Protein AF-A0A7S4K4I7-F1 (afdb_monomer)

Organism: NCBI:txid265563

pLDDT: mean 81.24, std 18.03, range [36.03, 97.75]

Secondary structure (DSSP, 8-state):
---------------PPPPHHHHHHHHHHHHHHHHHHHHHHHHS-HHHHHHHHHHHTSGGGHHHHHHHHHHHHHHHHHHHHHHHHHHHHHHHHHHHHHHHHHHHHHHHHHHHHHT---------------------PPPHHHHHHHHHHHHHHHHHHHHHHHHHTS-HHHHHHHHHTGGGSSB--HHHHHHHHHHHHHHHHS-HHHHHHHTTT-HHHHHHHHHHHHHHHHHHHHHHHHHHTTPPTT-TT-PPPBPTT-S-TT----TT-S-S------------S--S-TTTTHHHHTTGGG---PPP--

Mean predicted aligned error: 11.62 Å

Nearest PDB structures (foldseek):
  6nqw-assembly1_A  TM=1.770E-01  e=1.641E+00  Leptospira biflexa serovar Patoc strain 'Patoc 1 (Paris)'

Foldseek 3Di:
DDDDDDDDDPDPPPDDDDDPVVVLVVLLLVLLVLLVVLVCVQCVDPVSVVVLVVVCPDVLCVFLVVLVCVLLCQLLVQLVVQLVVQLVCLVPVVVVVVVVVVVVVVVVVVVVVVVPPDDDPDDDDPPDPPDPPPPPDPDPVVVVVSNVVSNVVSNVSSVVSSVVRNPVLVNLQSLLCQLQAFGDGPCLVRRQVVLLVSVVVDDPVSLVVCVPPDSNSVSSVSSNQSSVLSVVVQVVVCVVVVHDPPDPPDDDGGHPPGRDPPPDDDSPPPPPPPPDPDPPDPPPPPPPPCVVSVVVVVPVVPPPDPDDDD

Radius of gyration: 32.23 Å; Cα contacts (8 Å, |Δi|>4): 188; chains: 1; bounding box: 69×82×101 Å

Structure (mmCIF, N/CA/C/O backbone):
data_AF-A0A7S4K4I7-F1
#
_entry.id   AF-A0A7S4K4I7-F1
#
loop_
_atom_site.group_PDB
_atom_site.id
_atom_site.type_symbol
_atom_site.label_atom_id
_atom_site.label_alt_id
_atom_site.label_comp_id
_atom_site.label_asym_id
_atom_site.label_entity_id
_atom_site.label_seq_id
_atom_site.pdbx_PDB_ins_code
_atom_site.Cartn_x
_atom_site.Cartn_y
_atom_site.Cartn_z
_atom_site.occupancy
_atom_site.B_iso_or_equiv
_atom_site.auth_seq_id
_atom_site.auth_comp_id
_atom_site.auth_asym_id
_atom_site.auth_atom_id
_atom_site.pdbx_PDB_model_num
ATOM 1 N N . MET A 1 1 ? 32.508 65.569 -6.437 1.00 41.31 1 MET A N 1
ATOM 2 C CA . MET A 1 1 ? 32.503 64.180 -6.940 1.00 41.31 1 MET A CA 1
ATOM 3 C C . MET A 1 1 ? 31.524 63.398 -6.080 1.00 41.31 1 MET A C 1
ATOM 5 O O . MET A 1 1 ? 31.897 62.986 -4.994 1.00 41.31 1 MET A O 1
ATOM 9 N N . ASN A 1 2 ? 30.267 63.289 -6.515 1.00 42.09 2 ASN A N 1
ATOM 10 C CA . ASN A 1 2 ? 29.232 62.535 -5.803 1.00 42.09 2 ASN A CA 1
ATOM 11 C C . ASN A 1 2 ? 28.913 61.294 -6.632 1.00 42.09 2 ASN A C 1
ATOM 13 O O . ASN A 1 2 ? 28.546 61.419 -7.798 1.00 42.09 2 ASN A O 1
ATOM 17 N N . ASN A 1 3 ? 29.123 60.122 -6.040 1.00 51.53 3 ASN A N 1
ATOM 18 C CA . ASN A 1 3 ? 28.926 58.826 -6.675 1.00 51.53 3 ASN A CA 1
ATOM 19 C C . ASN A 1 3 ? 27.505 58.333 -6.335 1.00 51.53 3 ASN A C 1
ATOM 21 O O . ASN A 1 3 ? 27.217 58.156 -5.149 1.00 51.53 3 ASN A O 1
ATOM 25 N N . PRO A 1 4 ? 26.589 58.170 -7.305 1.00 61.78 4 PRO A N 1
ATOM 26 C CA . PRO A 1 4 ? 25.239 57.707 -7.017 1.00 61.78 4 PRO A CA 1
ATOM 27 C C . PRO A 1 4 ? 25.243 56.188 -6.807 1.00 61.78 4 PRO A C 1
ATOM 29 O O . PRO A 1 4 ? 25.510 55.410 -7.722 1.00 61.78 4 PRO A O 1
ATOM 32 N N . SER A 1 5 ? 24.939 55.778 -5.576 1.00 63.00 5 SER A N 1
ATOM 33 C CA . SER A 1 5 ? 24.693 54.384 -5.207 1.00 63.00 5 SER A CA 1
ATOM 34 C C . SER A 1 5 ? 23.418 53.892 -5.898 1.00 63.00 5 SER A C 1
ATOM 36 O O . SER A 1 5 ? 22.324 54.391 -5.632 1.00 63.00 5 SER A O 1
ATOM 38 N N . SER A 1 6 ? 23.565 52.941 -6.818 1.00 63.94 6 SER A N 1
ATOM 39 C CA . SER A 1 6 ? 22.462 52.263 -7.497 1.00 63.94 6 SER A CA 1
ATOM 40 C C . SER A 1 6 ? 22.089 51.010 -6.707 1.00 63.94 6 SER A C 1
ATOM 42 O O . SER A 1 6 ? 22.725 49.966 -6.823 1.00 63.94 6 SER A O 1
ATOM 44 N N . HIS A 1 7 ? 21.049 51.111 -5.880 1.00 58.34 7 HIS A N 1
ATOM 45 C CA . HIS A 1 7 ? 20.404 49.924 -5.327 1.00 58.34 7 HIS A CA 1
ATOM 46 C C . HIS A 1 7 ? 19.571 49.246 -6.426 1.00 58.34 7 HIS A C 1
ATOM 48 O O . HIS A 1 7 ? 18.710 49.908 -7.016 1.00 58.34 7 HIS A O 1
ATOM 54 N N . PRO A 1 8 ? 19.789 47.951 -6.716 1.00 64.12 8 PRO A N 1
ATOM 55 C CA . PRO A 1 8 ? 18.933 47.212 -7.628 1.00 64.12 8 PRO A CA 1
ATOM 56 C C . PRO A 1 8 ? 17.534 47.099 -7.016 1.00 64.12 8 PRO A C 1
ATOM 58 O O . PRO A 1 8 ? 17.350 46.620 -5.896 1.00 64.12 8 PRO A O 1
ATOM 61 N N . ARG A 1 9 ? 16.542 47.590 -7.758 1.00 61.78 9 ARG A N 1
ATOM 62 C CA . ARG A 1 9 ? 15.121 47.415 -7.465 1.00 61.78 9 ARG A CA 1
ATOM 63 C C . ARG A 1 9 ? 14.814 45.930 -7.664 1.00 61.78 9 ARG A C 1
ATOM 65 O O . ARG A 1 9 ? 14.816 45.461 -8.796 1.00 61.78 9 ARG A O 1
ATOM 72 N N . ASN A 1 10 ? 14.597 45.195 -6.576 1.00 63.62 10 ASN A N 1
ATOM 73 C CA . ASN A 1 10 ? 14.012 43.860 -6.653 1.00 63.62 10 ASN A CA 1
ATOM 74 C C . ASN A 1 10 ? 12.592 44.023 -7.200 1.00 63.62 10 ASN A C 1
ATOM 76 O O . ASN A 1 10 ? 11.712 44.519 -6.495 1.00 63.62 10 ASN A O 1
ATOM 80 N N . GLU A 1 11 ? 12.385 43.681 -8.470 1.00 65.81 11 GLU A N 1
ATOM 81 C CA . GLU A 1 11 ? 11.040 43.599 -9.021 1.00 65.81 11 GLU A CA 1
ATOM 82 C C . GLU A 1 11 ? 10.306 42.446 -8.323 1.00 65.81 11 GLU A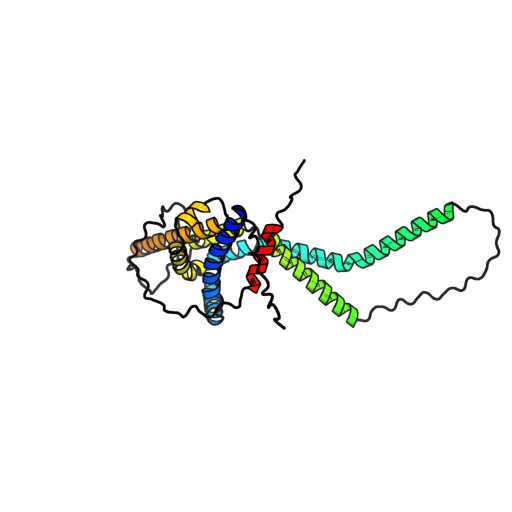 C 1
ATOM 84 O O . GLU A 1 11 ? 10.860 41.346 -8.225 1.00 65.81 11 GLU A O 1
ATOM 89 N N . PRO A 1 12 ? 9.098 42.678 -7.780 1.00 66.31 12 PRO A N 1
ATOM 90 C CA . PRO A 1 12 ? 8.295 41.614 -7.204 1.00 66.31 12 PRO A CA 1
ATOM 91 C C . PRO A 1 12 ? 7.978 40.622 -8.321 1.00 66.31 12 PRO A C 1
ATOM 93 O O . PRO A 1 12 ? 7.213 40.930 -9.233 1.00 66.31 12 PRO A O 1
ATOM 96 N N . GLY A 1 13 ? 8.627 39.457 -8.270 1.00 67.31 13 GLY A N 1
ATOM 97 C CA . GLY A 1 13 ? 8.426 38.390 -9.238 1.00 67.31 13 GLY A CA 1
ATOM 98 C C . GLY A 1 13 ? 6.941 38.082 -9.350 1.00 67.31 13 GLY A C 1
ATOM 99 O O . GLY A 1 13 ? 6.288 37.781 -8.351 1.00 67.31 13 GLY A O 1
ATOM 100 N N . THR A 1 14 ? 6.415 38.205 -10.564 1.00 64.12 14 THR A N 1
ATOM 101 C CA . THR A 1 14 ? 5.037 37.895 -10.924 1.00 64.12 14 THR A CA 1
ATOM 102 C C . THR A 1 14 ? 4.758 36.444 -10.541 1.00 64.12 14 THR A C 1
ATOM 104 O O . THR A 1 14 ? 5.145 35.519 -11.253 1.00 64.12 14 THR A O 1
ATOM 107 N N . GLN A 1 15 ? 4.145 36.228 -9.377 1.00 67.00 15 GLN A N 1
ATOM 108 C CA . GLN A 1 15 ? 3.668 34.910 -8.983 1.00 67.00 15 GLN A CA 1
ATOM 109 C C . GLN A 1 15 ? 2.537 34.552 -9.943 1.00 67.00 15 GLN A C 1
ATOM 111 O O . GLN A 1 15 ? 1.478 35.181 -9.934 1.00 67.00 15 GLN A O 1
ATOM 116 N N . ASN A 1 16 ? 2.791 33.591 -10.831 1.00 73.62 16 ASN A N 1
ATOM 117 C CA . ASN A 1 16 ? 1.746 33.048 -11.683 1.00 73.62 16 ASN A CA 1
ATOM 118 C C . ASN A 1 16 ? 0.650 32.474 -10.770 1.00 73.62 16 ASN A C 1
ATOM 120 O O . ASN A 1 16 ? 0.982 31.716 -9.857 1.00 73.62 16 ASN A O 1
ATOM 124 N N . PRO A 1 17 ? -0.628 32.836 -10.969 1.00 72.62 17 PRO A N 1
ATOM 125 C CA . PRO A 1 17 ? -1.705 32.351 -10.120 1.00 72.62 17 PRO A CA 1
ATOM 126 C C . PRO A 1 17 ? -1.764 30.821 -10.200 1.00 72.62 17 PRO A C 1
ATOM 128 O O . PRO A 1 17 ? -1.977 30.266 -11.281 1.00 72.62 17 PRO A O 1
ATOM 131 N N . CYS A 1 18 ? -1.556 30.144 -9.066 1.00 72.00 18 CYS A N 1
ATOM 132 C CA . CYS A 1 18 ? -1.739 28.699 -8.963 1.00 72.00 18 CYS A CA 1
ATOM 133 C C . CYS A 1 18 ? -3.147 28.333 -9.439 1.00 72.00 18 CYS A C 1
ATOM 135 O O . CYS A 1 18 ? -4.140 28.951 -9.048 1.00 72.00 18 CYS A O 1
ATOM 137 N N . THR A 1 19 ? -3.240 27.329 -10.309 1.00 81.12 19 THR A N 1
ATOM 138 C CA . THR A 1 19 ? -4.544 26.854 -10.778 1.00 81.12 19 THR A CA 1
ATOM 139 C C . THR A 1 19 ? -5.264 26.106 -9.645 1.00 81.12 19 THR A C 1
ATOM 141 O O . THR A 1 19 ? -4.605 25.380 -8.898 1.00 81.12 19 THR A O 1
ATOM 144 N N . PRO A 1 20 ? -6.606 26.183 -9.534 1.00 84.50 20 PRO A N 1
ATOM 145 C CA . PRO A 1 20 ? -7.376 25.471 -8.500 1.00 84.50 20 PRO A CA 1
ATOM 146 C C . PRO A 1 20 ? -7.178 23.945 -8.469 1.00 84.50 20 PRO A C 1
ATOM 148 O O . PRO A 1 20 ? -7.525 23.282 -7.497 1.00 84.50 20 PRO A O 1
ATOM 151 N N . ARG A 1 21 ? -6.654 23.355 -9.553 1.00 83.19 21 ARG A N 1
ATOM 152 C CA . ARG A 1 21 ? -6.318 21.927 -9.610 1.00 83.19 21 ARG A CA 1
ATOM 153 C C . ARG A 1 21 ? -5.035 21.619 -8.842 1.00 83.19 21 ARG A C 1
ATOM 155 O O . ARG A 1 21 ? -4.971 20.591 -8.181 1.00 83.19 21 ARG A O 1
ATOM 162 N N . GLN A 1 22 ? -4.034 22.488 -8.940 1.00 84.25 22 GLN A N 1
ATOM 163 C CA . GLN A 1 22 ? -2.742 22.279 -8.298 1.00 84.25 22 GLN A CA 1
ATOM 164 C C . GLN A 1 22 ? -2.866 22.365 -6.774 1.00 84.25 22 GLN A C 1
ATOM 166 O O . GLN A 1 22 ? -2.376 21.483 -6.078 1.00 84.25 22 GLN A O 1
ATOM 171 N N . THR A 1 23 ? -3.624 23.345 -6.273 1.00 87.62 23 THR A N 1
ATOM 172 C CA . THR A 1 23 ? -3.898 23.486 -4.834 1.00 87.62 23 THR A CA 1
ATOM 173 C C . THR A 1 23 ? -4.578 22.242 -4.263 1.00 87.62 23 THR A C 1
ATOM 175 O O . THR A 1 23 ? -4.253 21.802 -3.169 1.00 87.62 23 THR A O 1
ATOM 178 N N . ARG A 1 24 ? -5.467 21.614 -5.044 1.00 88.31 24 ARG A N 1
ATOM 179 C CA . ARG A 1 24 ? -6.164 20.389 -4.646 1.00 88.31 24 ARG A CA 1
ATOM 180 C C . ARG A 1 24 ? -5.228 19.182 -4.505 1.00 88.31 24 ARG A C 1
ATOM 182 O O . ARG A 1 24 ? -5.378 18.393 -3.580 1.00 88.31 24 ARG A O 1
ATOM 189 N N . VAL A 1 25 ? -4.279 19.023 -5.427 1.00 90.06 25 VAL A N 1
ATOM 190 C CA . VAL A 1 25 ? -3.291 17.932 -5.354 1.00 90.06 25 VAL A CA 1
ATOM 191 C C . VAL A 1 25 ? -2.332 18.162 -4.186 1.00 90.06 25 VAL A C 1
ATOM 193 O O . VAL A 1 25 ? -2.025 17.226 -3.458 1.00 90.06 25 VAL A O 1
ATOM 196 N N . GLU A 1 26 ? -1.895 19.403 -3.966 1.00 91.88 26 GLU A N 1
ATOM 197 C CA . GLU A 1 26 ? -1.008 19.758 -2.851 1.00 91.88 26 GLU A CA 1
ATOM 198 C C . GLU A 1 26 ? -1.653 19.474 -1.485 1.00 91.88 26 GLU A C 1
ATOM 200 O O . GLU A 1 26 ? -1.014 18.887 -0.613 1.00 91.88 26 GLU A O 1
ATOM 205 N N . GLU A 1 27 ? -2.930 19.818 -1.312 1.00 93.25 27 GLU A N 1
ATOM 206 C CA . GLU A 1 27 ? -3.699 19.504 -0.102 1.00 93.25 27 GLU A CA 1
ATOM 207 C C . GLU A 1 27 ? -3.913 17.995 0.094 1.00 93.25 27 GLU A C 1
ATOM 209 O O . GLU A 1 27 ? -3.742 17.489 1.202 1.00 93.25 27 GLU A O 1
ATOM 214 N N . GLU A 1 28 ? -4.262 17.259 -0.967 1.00 93.00 28 GLU A N 1
ATOM 215 C CA . GLU A 1 28 ? -4.417 15.800 -0.914 1.00 93.00 28 GLU A CA 1
ATOM 216 C C . GLU A 1 28 ? -3.116 15.112 -0.484 1.00 93.00 28 GLU A C 1
ATOM 218 O O . GLU A 1 28 ? -3.120 14.245 0.395 1.00 93.00 28 GLU A O 1
ATOM 223 N N . VAL A 1 29 ? -1.993 15.548 -1.059 1.00 92.88 29 VAL A N 1
ATOM 224 C CA . VAL A 1 29 ? -0.658 15.070 -0.700 1.00 92.88 29 VAL A CA 1
ATOM 225 C C . VAL A 1 29 ? -0.334 15.406 0.753 1.00 92.88 29 VAL A C 1
ATOM 227 O O . VAL A 1 29 ? 0.163 14.536 1.461 1.00 92.88 29 VAL A O 1
ATOM 230 N N . ALA A 1 30 ? -0.660 16.609 1.232 1.00 95.44 30 ALA A N 1
ATOM 231 C CA . ALA A 1 30 ? -0.426 16.988 2.625 1.00 95.44 30 ALA A CA 1
ATOM 232 C C . ALA A 1 30 ? -1.224 16.115 3.613 1.00 95.44 30 ALA A C 1
ATOM 234 O O . ALA A 1 30 ? -0.683 15.657 4.626 1.00 95.44 30 ALA A O 1
ATOM 235 N N . VAL A 1 31 ? -2.495 15.820 3.309 1.00 95.31 31 VAL A N 1
ATOM 236 C CA . VAL A 1 31 ? -3.303 14.892 4.118 1.00 95.31 31 VAL A CA 1
ATOM 237 C C . VAL A 1 31 ? -2.671 13.502 4.115 1.00 95.31 31 VAL A C 1
ATOM 239 O O . VAL A 1 31 ? -2.457 12.923 5.179 1.00 95.31 31 VAL A O 1
ATOM 242 N N . PHE A 1 32 ? -2.312 12.976 2.943 1.00 94.81 32 PHE A N 1
ATOM 243 C CA . PHE A 1 32 ? -1.664 11.671 2.843 1.00 94.81 32 PHE A CA 1
ATOM 244 C C . PHE A 1 32 ? -0.333 11.612 3.608 1.00 94.81 32 PHE A C 1
ATOM 246 O O . PHE A 1 32 ? -0.109 10.663 4.358 1.00 94.81 32 PHE A O 1
ATOM 253 N N . GLU A 1 33 ? 0.528 12.623 3.467 1.00 93.25 33 GLU A N 1
ATOM 254 C CA . GLU A 1 33 ? 1.809 12.735 4.177 1.00 93.25 33 GLU A CA 1
ATOM 255 C C . GLU A 1 33 ? 1.606 12.704 5.700 1.00 93.25 33 GLU A C 1
ATOM 257 O O . GLU A 1 33 ? 2.351 12.021 6.408 1.00 93.25 33 GLU A O 1
ATOM 262 N N . THR A 1 34 ? 0.545 13.347 6.197 1.00 96.44 34 THR A N 1
ATOM 263 C CA . THR A 1 34 ? 0.184 13.330 7.622 1.00 96.44 34 THR A CA 1
ATOM 264 C C . THR A 1 34 ? -0.086 11.900 8.106 1.00 96.44 34 THR A C 1
ATOM 266 O O . THR A 1 34 ? 0.542 11.445 9.063 1.00 96.44 34 THR A O 1
ATOM 269 N N . PHE A 1 35 ? -0.929 11.127 7.413 1.00 96.06 35 PHE A N 1
ATOM 270 C CA . PHE A 1 35 ? -1.196 9.727 7.785 1.00 96.06 35 PHE A CA 1
ATOM 271 C C . PHE A 1 35 ? 0.003 8.802 7.542 1.00 96.06 35 PHE A C 1
ATOM 273 O O . PHE A 1 35 ? 0.271 7.899 8.337 1.00 96.06 35 PHE A O 1
ATOM 280 N N . ALA A 1 36 ? 0.767 9.029 6.474 1.00 93.88 36 ALA A N 1
ATOM 281 C CA . ALA A 1 36 ? 1.985 8.276 6.205 1.00 93.88 36 ALA A CA 1
ATOM 282 C C . ALA A 1 36 ? 3.012 8.465 7.331 1.00 93.88 36 ALA A C 1
ATOM 284 O O . ALA A 1 36 ? 3.683 7.504 7.712 1.00 93.88 36 ALA A O 1
ATOM 285 N N . SER A 1 37 ? 3.099 9.667 7.909 1.00 94.56 37 SER A N 1
ATOM 286 C CA . SER A 1 37 ? 3.979 9.945 9.046 1.00 94.56 37 SER A CA 1
ATOM 287 C C . SER A 1 37 ? 3.602 9.136 10.294 1.00 94.56 37 SER A C 1
ATOM 289 O O . SER A 1 37 ? 4.494 8.635 10.979 1.00 94.56 37 SER A O 1
ATOM 291 N N . VAL A 1 38 ? 2.305 8.900 10.541 1.00 95.31 38 VAL A N 1
ATOM 292 C CA . VAL A 1 38 ? 1.819 8.041 11.637 1.00 95.31 38 VAL A CA 1
ATOM 293 C C . VAL A 1 38 ? 2.316 6.607 11.458 1.00 95.31 38 VAL A C 1
ATOM 295 O O . VAL A 1 38 ? 2.884 6.020 12.382 1.00 95.31 38 VAL A O 1
ATOM 298 N N . VAL A 1 39 ? 2.170 6.060 10.246 1.00 93.06 39 VAL A N 1
ATOM 299 C CA . VAL A 1 39 ? 2.671 4.718 9.907 1.00 93.06 39 VAL A CA 1
ATOM 300 C C . VAL A 1 39 ? 4.188 4.664 10.074 1.00 93.06 39 VAL A C 1
ATOM 302 O O . VAL A 1 39 ? 4.710 3.774 10.743 1.00 93.06 39 VAL A O 1
ATOM 305 N N . GLN A 1 40 ? 4.914 5.636 9.522 1.00 91.62 40 GLN A N 1
ATOM 306 C CA . GLN A 1 40 ? 6.370 5.687 9.644 1.00 91.62 40 GLN A CA 1
ATOM 307 C C . GLN A 1 40 ? 6.810 5.738 11.106 1.00 91.62 40 GLN A C 1
ATOM 309 O O . GLN A 1 40 ? 7.695 4.983 11.488 1.00 91.62 40 GLN A O 1
ATOM 314 N N . ARG A 1 41 ? 6.180 6.558 11.948 1.00 92.44 41 ARG A N 1
ATOM 315 C CA . ARG A 1 41 ? 6.513 6.657 13.374 1.00 92.44 41 ARG A CA 1
ATOM 316 C C . ARG 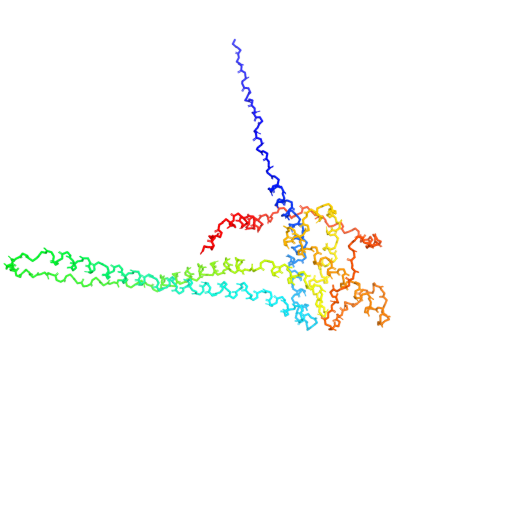A 1 41 ? 6.337 5.321 14.103 1.00 92.44 41 ARG A C 1
ATOM 318 O O . ARG A 1 41 ? 7.197 4.954 14.896 1.00 92.44 41 ARG A O 1
ATOM 325 N N . LYS A 1 42 ? 5.268 4.571 13.809 1.00 91.19 42 LYS A N 1
ATOM 326 C CA . LYS A 1 42 ? 4.997 3.264 14.441 1.00 91.19 42 LYS A CA 1
ATOM 327 C C . LYS A 1 42 ? 5.944 2.162 13.963 1.00 91.19 42 LYS A C 1
ATOM 329 O O . LYS A 1 42 ? 6.366 1.333 14.765 1.00 91.19 42 LYS A O 1
ATOM 334 N N . PHE A 1 43 ? 6.299 2.164 12.677 1.00 88.69 43 PHE A N 1
ATOM 335 C CA . PHE A 1 43 ? 7.033 1.060 12.043 1.00 88.69 43 PHE A CA 1
ATOM 336 C C . PHE A 1 43 ? 8.515 1.345 11.739 1.00 88.69 43 PHE A C 1
ATOM 338 O O . PHE A 1 43 ? 9.226 0.430 11.335 1.00 88.69 43 PHE A O 1
ATOM 345 N N . ALA A 1 44 ? 9.014 2.573 11.915 1.00 88.19 44 ALA A N 1
ATOM 346 C CA . ALA A 1 44 ? 10.422 2.898 11.651 1.00 88.19 44 ALA A CA 1
ATOM 347 C C . ALA A 1 44 ? 11.378 2.471 12.774 1.00 88.19 44 ALA A C 1
ATOM 349 O O . ALA A 1 44 ? 12.577 2.347 12.526 1.00 88.19 44 ALA A O 1
ATOM 350 N N . ASP A 1 45 ? 10.880 2.262 13.994 1.00 90.44 45 ASP A N 1
ATOM 351 C CA . ASP A 1 45 ? 11.702 1.793 15.107 1.00 90.44 45 ASP A CA 1
ATOM 352 C C . ASP A 1 45 ? 11.996 0.291 14.956 1.00 90.44 45 ASP A C 1
ATOM 354 O O . ASP A 1 45 ? 11.095 -0.551 14.972 1.00 90.44 45 ASP A O 1
ATOM 358 N N . ALA A 1 46 ? 13.279 -0.050 14.818 1.00 84.19 46 ALA A N 1
ATOM 359 C CA . ALA A 1 46 ? 13.738 -1.427 14.660 1.00 84.19 46 ALA A CA 1
ATOM 360 C C . ALA A 1 46 ? 13.341 -2.329 15.842 1.00 84.19 46 ALA A C 1
ATOM 362 O O . ALA A 1 46 ? 13.074 -3.514 15.640 1.00 84.19 46 ALA A O 1
ATOM 363 N N . SER A 1 47 ? 13.258 -1.777 17.057 1.00 91.25 47 SER A N 1
ATOM 364 C CA . SER A 1 47 ? 12.827 -2.533 18.237 1.00 91.25 47 SER A CA 1
ATOM 365 C C . SER A 1 47 ? 11.342 -2.907 18.160 1.00 91.25 47 SER A C 1
ATOM 367 O O . SER A 1 47 ? 10.960 -4.040 18.468 1.00 91.25 47 SER A O 1
ATOM 369 N N . ASN A 1 48 ? 10.511 -1.998 17.638 1.00 88.81 48 ASN A N 1
ATOM 370 C CA . ASN A 1 48 ? 9.107 -2.278 17.363 1.00 88.81 48 ASN A CA 1
ATOM 371 C C . ASN A 1 48 ? 8.963 -3.334 16.267 1.00 88.81 48 ASN A C 1
ATOM 373 O O . ASN A 1 48 ? 8.120 -4.217 16.403 1.00 88.81 48 ASN A O 1
ATOM 377 N N . LEU A 1 49 ? 9.802 -3.306 15.225 1.00 89.19 49 LEU A N 1
ATOM 378 C CA . LEU A 1 49 ? 9.758 -4.297 14.144 1.00 89.19 49 LEU A CA 1
ATOM 379 C C . LEU A 1 49 ? 10.018 -5.728 14.631 1.00 89.19 49 LEU A C 1
ATOM 381 O O . LEU A 1 49 ? 9.325 -6.641 14.189 1.00 89.19 49 LEU A O 1
ATOM 385 N N . GLU A 1 50 ? 10.955 -5.942 15.558 1.00 91.50 50 GLU A N 1
ATOM 386 C CA . GLU A 1 50 ? 11.204 -7.279 16.117 1.00 91.50 50 GLU A CA 1
ATOM 387 C C . GLU A 1 50 ? 10.013 -7.777 16.955 1.00 91.50 50 GLU A C 1
ATOM 389 O O . GLU A 1 50 ? 9.580 -8.928 16.816 1.00 91.50 50 GLU A O 1
ATOM 394 N N . ARG A 1 51 ? 9.416 -6.893 17.770 1.00 94.00 51 ARG A N 1
ATOM 395 C CA . ARG A 1 51 ? 8.183 -7.194 18.518 1.00 94.00 51 ARG A CA 1
ATOM 396 C C . ARG A 1 51 ? 7.034 -7.536 17.569 1.00 94.00 51 ARG A C 1
ATOM 398 O O . ARG A 1 51 ? 6.341 -8.528 17.788 1.00 94.00 51 ARG A O 1
ATOM 405 N N . LEU A 1 52 ? 6.843 -6.732 16.525 1.00 91.44 52 LEU A N 1
ATOM 406 C CA . LEU A 1 52 ? 5.800 -6.911 15.518 1.00 91.44 52 LEU A CA 1
ATOM 407 C C . LEU A 1 52 ? 5.995 -8.220 14.747 1.00 91.44 52 LEU A C 1
ATOM 409 O O . LEU A 1 52 ? 5.032 -8.964 14.601 1.00 91.44 52 LEU A O 1
ATOM 413 N N . ASP A 1 53 ? 7.218 -8.558 14.327 1.00 92.06 53 ASP A N 1
ATOM 414 C CA . ASP A 1 53 ? 7.519 -9.832 13.655 1.00 92.06 53 ASP A CA 1
ATOM 415 C C . ASP A 1 53 ? 7.217 -11.035 14.560 1.00 92.06 53 ASP A C 1
ATOM 417 O O . ASP A 1 53 ? 6.614 -12.021 14.127 1.00 92.06 53 ASP A O 1
ATOM 421 N N . SER A 1 54 ? 7.572 -10.943 15.844 1.00 94.38 54 SER A N 1
ATOM 422 C CA . SER A 1 54 ? 7.242 -11.969 16.837 1.00 94.38 54 SER A CA 1
ATOM 423 C C . SER A 1 54 ? 5.728 -12.128 17.017 1.00 94.38 54 SER A C 1
ATOM 425 O O . SER A 1 54 ? 5.208 -13.245 16.953 1.00 94.38 54 SER A O 1
ATOM 427 N N . LEU A 1 55 ? 4.994 -11.018 17.162 1.00 92.00 55 LEU A N 1
ATOM 428 C CA . LEU A 1 55 ? 3.533 -11.029 17.271 1.00 92.00 55 LEU A CA 1
ATOM 429 C C . LEU A 1 55 ? 2.879 -11.591 16.009 1.00 92.00 55 LEU A C 1
ATOM 431 O O . LEU A 1 55 ? 1.984 -12.427 16.106 1.00 92.00 55 LEU A O 1
ATOM 435 N N . TYR A 1 56 ? 3.363 -11.202 14.833 1.00 91.56 56 TYR A N 1
ATOM 436 C CA . TYR A 1 56 ? 2.805 -11.589 13.541 1.00 91.56 56 TYR A CA 1
ATOM 437 C C . TYR A 1 56 ? 3.021 -13.074 13.197 1.00 91.56 56 TYR A C 1
ATOM 439 O O . TYR A 1 56 ? 2.327 -13.635 12.345 1.00 91.56 56 TYR A O 1
ATOM 447 N N . LYS A 1 57 ? 3.939 -13.762 13.893 1.00 94.06 57 LYS A N 1
ATOM 448 C CA . LYS A 1 57 ? 4.070 -15.232 13.839 1.00 94.06 57 LYS A CA 1
ATOM 449 C C . LYS A 1 57 ? 2.950 -15.961 14.587 1.00 94.06 57 LYS A C 1
ATOM 451 O O . LYS A 1 57 ? 2.759 -17.155 14.356 1.00 94.06 57 LYS A O 1
ATOM 456 N N . SER A 1 58 ? 2.210 -15.278 15.461 1.00 94.94 58 SER A N 1
ATOM 457 C CA . SER A 1 58 ? 1.091 -15.872 16.193 1.00 94.94 58 SER A CA 1
ATOM 458 C C . SER A 1 58 ? -0.052 -16.269 15.246 1.00 94.94 58 SER A C 1
ATOM 460 O O . SER A 1 58 ? -0.422 -15.490 14.362 1.00 94.94 58 SER A O 1
ATOM 462 N N . PRO A 1 59 ? -0.695 -17.437 15.449 1.00 95.38 59 PRO A N 1
ATOM 463 C CA . PRO A 1 59 ? -1.845 -17.853 14.644 1.00 95.38 59 PRO A CA 1
ATOM 464 C C . PRO A 1 59 ? -3.052 -16.907 14.768 1.00 95.38 59 PRO A C 1
ATOM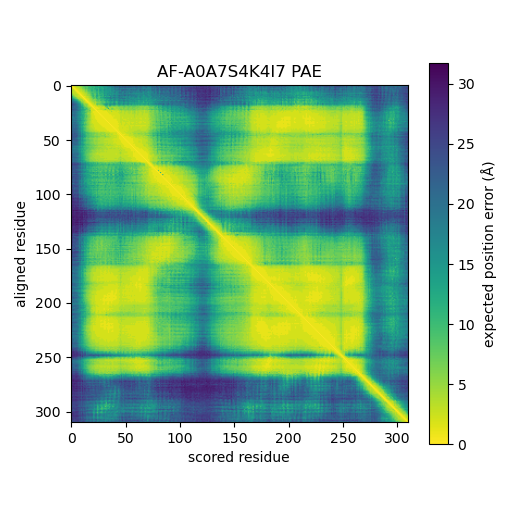 466 O O . PRO A 1 59 ? -3.923 -16.925 13.896 1.00 95.38 59 PRO A O 1
ATOM 469 N N . ALA A 1 60 ? -3.088 -16.053 15.799 1.00 93.50 60 ALA A N 1
ATOM 470 C CA . ALA A 1 60 ? -4.146 -15.065 16.016 1.00 93.50 60 ALA A CA 1
ATOM 471 C C . ALA A 1 60 ? -4.284 -14.033 14.875 1.00 93.50 60 ALA A C 1
ATOM 473 O O . ALA A 1 60 ? -5.381 -13.518 14.675 1.00 93.50 60 ALA A O 1
ATOM 474 N N . TYR A 1 61 ? -3.208 -13.786 14.115 1.00 95.62 61 TYR A N 1
ATOM 475 C CA . TYR A 1 61 ? -3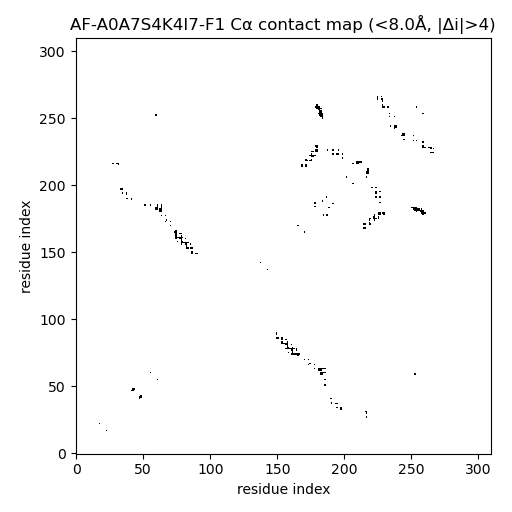.163 -12.841 12.984 1.00 95.62 61 TYR A CA 1
ATOM 476 C C . TYR A 1 61 ? -3.173 -13.539 11.613 1.00 95.62 61 TYR A C 1
ATOM 478 O O . TYR A 1 61 ? -2.908 -12.932 10.577 1.00 95.62 61 TYR A O 1
ATOM 486 N N . SER A 1 62 ? -3.454 -14.846 11.571 1.00 94.50 62 SER A N 1
ATOM 487 C CA . SER A 1 62 ? -3.388 -15.641 10.333 1.00 94.50 62 SER A CA 1
ATOM 488 C C . SER A 1 62 ? -4.303 -15.124 9.217 1.00 94.50 62 SER A C 1
ATOM 490 O O . SER A 1 62 ? -3.970 -15.251 8.037 1.00 94.50 62 SER A O 1
ATOM 492 N N . ARG A 1 63 ? -5.437 -14.515 9.575 1.00 95.44 63 ARG A N 1
ATOM 493 C CA . ARG A 1 63 ? -6.414 -13.976 8.622 1.00 95.44 63 ARG A CA 1
ATOM 494 C C . ARG A 1 63 ? -6.001 -12.642 8.037 1.00 95.44 63 ARG A C 1
ATOM 496 O O . ARG A 1 63 ? -5.998 -12.518 6.817 1.00 95.44 63 ARG A O 1
ATOM 503 N N . GLU A 1 64 ? -5.549 -11.713 8.870 1.00 94.56 64 GLU A N 1
ATOM 504 C CA . GLU A 1 64 ? -4.898 -10.486 8.406 1.00 94.56 64 GLU A CA 1
ATOM 505 C C . GLU A 1 64 ? -3.723 -10.818 7.476 1.00 94.56 64 GLU A C 1
ATOM 507 O O . GLU A 1 64 ? -3.625 -10.272 6.379 1.00 94.56 64 GLU A O 1
ATOM 512 N N . LYS A 1 65 ? -2.896 -11.806 7.843 1.00 94.88 65 LYS A N 1
ATOM 513 C CA . LYS A 1 65 ? -1.786 -12.261 7.001 1.00 94.88 65 LYS A CA 1
ATOM 514 C C . LYS A 1 65 ? -2.236 -12.772 5.641 1.00 94.88 65 LYS A C 1
ATOM 516 O O . LYS A 1 65 ? -1.585 -12.471 4.638 1.00 94.88 65 LYS A O 1
ATOM 521 N N . ALA A 1 66 ? -3.322 -13.539 5.589 1.00 94.19 66 ALA A N 1
ATOM 522 C CA . ALA A 1 66 ? -3.885 -13.998 4.325 1.00 94.19 66 ALA A CA 1
ATOM 523 C C . ALA A 1 66 ? -4.336 -12.812 3.456 1.00 94.19 66 ALA A C 1
ATOM 525 O O . ALA A 1 66 ? -3.999 -12.774 2.271 1.00 94.19 66 ALA A O 1
ATOM 526 N N . THR A 1 67 ? -5.002 -11.818 4.052 1.00 91.88 67 THR A N 1
ATOM 527 C CA . THR A 1 67 ? -5.426 -10.585 3.373 1.00 91.88 67 THR A CA 1
ATOM 528 C C . THR A 1 67 ? -4.230 -9.783 2.855 1.00 91.88 67 THR A C 1
ATOM 530 O O . THR A 1 67 ? -4.152 -9.507 1.660 1.00 91.88 67 THR A O 1
ATOM 533 N N . LEU A 1 68 ? -3.234 -9.491 3.697 1.00 90.38 68 LEU A N 1
ATOM 534 C CA . LEU A 1 68 ? -2.034 -8.736 3.307 1.00 90.38 68 LEU A CA 1
ATOM 535 C C . LEU A 1 68 ? -1.202 -9.458 2.237 1.00 90.38 68 LEU A C 1
ATOM 537 O O . LEU A 1 68 ? -0.673 -8.835 1.317 1.00 90.38 68 LEU A O 1
ATOM 541 N N . THR A 1 69 ? -1.125 -10.789 2.304 1.00 89.62 69 THR A N 1
ATOM 542 C CA . THR A 1 69 ? -0.449 -11.590 1.273 1.00 89.62 69 THR A CA 1
ATOM 543 C C . THR A 1 69 ? -1.204 -11.527 -0.058 1.00 89.62 69 THR A C 1
ATOM 545 O O . THR A 1 69 ? -0.585 -11.394 -1.114 1.00 89.62 69 THR A O 1
ATOM 548 N N . ALA A 1 70 ? -2.540 -11.577 -0.026 1.00 89.00 70 ALA A N 1
ATOM 549 C CA . ALA A 1 70 ? -3.371 -11.448 -1.222 1.00 89.00 70 ALA A CA 1
ATOM 550 C C . ALA A 1 70 ? -3.242 -10.063 -1.880 1.00 89.00 70 ALA A C 1
ATOM 552 O O . ALA A 1 70 ? -3.277 -9.962 -3.107 1.00 89.00 70 ALA A O 1
ATOM 553 N N . ILE A 1 71 ? -3.040 -9.014 -1.079 1.00 86.44 71 ILE A N 1
ATOM 554 C CA . ILE A 1 71 ? -2.784 -7.652 -1.553 1.00 86.44 71 ILE A CA 1
ATOM 555 C C . ILE A 1 71 ? -1.431 -7.568 -2.277 1.00 86.44 71 ILE A C 1
ATOM 557 O O . ILE A 1 71 ? -1.357 -7.067 -3.400 1.00 86.44 71 ILE A O 1
ATOM 561 N N . ASN A 1 72 ? -0.367 -8.099 -1.668 1.00 80.88 72 ASN A N 1
ATOM 562 C CA . ASN A 1 72 ? 0.999 -7.950 -2.179 1.00 80.88 72 ASN A CA 1
ATOM 563 C C . ASN A 1 72 ? 1.264 -8.769 -3.463 1.00 80.88 72 ASN A C 1
ATOM 565 O O . ASN A 1 72 ? 2.036 -8.367 -4.335 1.00 80.88 72 ASN A O 1
ATOM 569 N N . ASN A 1 73 ? 0.604 -9.921 -3.620 1.00 82.81 73 ASN A N 1
ATOM 570 C CA . ASN A 1 73 ? 0.912 -10.860 -4.702 1.00 82.81 73 ASN A CA 1
ATOM 571 C C . ASN A 1 73 ? 0.638 -10.322 -6.117 1.00 82.81 73 ASN A C 1
ATOM 573 O O . ASN A 1 73 ? 1.328 -10.730 -7.052 1.00 82.81 73 ASN A O 1
ATOM 577 N N . ASN A 1 74 ? -0.323 -9.411 -6.300 1.00 79.25 74 ASN A N 1
ATOM 578 C CA . ASN A 1 74 ? -0.715 -8.970 -7.642 1.00 79.25 74 ASN A CA 1
ATOM 579 C C . ASN A 1 74 ? 0.370 -8.127 -8.330 1.00 79.25 74 ASN A C 1
ATOM 581 O O . ASN A 1 74 ? 0.765 -8.447 -9.450 1.00 79.25 74 ASN A O 1
ATOM 585 N N . GLY A 1 75 ? 0.886 -7.086 -7.668 1.00 79.81 75 GLY A N 1
ATOM 586 C CA . GLY A 1 75 ? 1.924 -6.223 -8.247 1.00 79.81 75 GLY A CA 1
ATOM 587 C C . GLY A 1 75 ? 3.253 -6.961 -8.425 1.00 79.81 75 GLY A C 1
ATOM 588 O O . GLY A 1 75 ? 3.863 -6.915 -9.495 1.00 79.81 75 GLY A O 1
ATOM 589 N N . MET A 1 76 ? 3.662 -7.730 -7.409 1.00 82.25 76 MET A N 1
ATOM 590 C CA . MET A 1 76 ? 4.919 -8.480 -7.450 1.00 82.25 76 MET A CA 1
ATOM 591 C C . MET A 1 76 ? 4.946 -9.537 -8.560 1.00 82.25 76 MET A C 1
ATOM 593 O O . MET A 1 76 ? 5.973 -9.690 -9.220 1.00 82.25 76 MET A O 1
ATOM 597 N N . ALA A 1 77 ? 3.845 -10.259 -8.804 1.00 84.19 77 ALA A N 1
ATOM 598 C CA . ALA A 1 77 ? 3.803 -11.280 -9.853 1.00 84.19 77 ALA A CA 1
ATOM 599 C C . ALA A 1 77 ? 4.026 -10.679 -11.252 1.00 84.19 77 ALA A C 1
ATOM 601 O O . ALA A 1 77 ? 4.824 -11.209 -12.032 1.00 84.19 77 ALA A O 1
ATOM 602 N N . TRP A 1 78 ? 3.377 -9.548 -11.549 1.00 86.19 78 TRP A N 1
ATOM 603 C CA . TRP A 1 78 ? 3.560 -8.831 -12.815 1.00 86.19 78 TRP A CA 1
ATOM 604 C C . TRP A 1 78 ? 4.973 -8.274 -12.963 1.00 86.19 78 TRP A C 1
ATOM 606 O O . TRP A 1 78 ? 5.612 -8.489 -13.998 1.00 86.19 78 TRP A O 1
ATOM 616 N N . GLY A 1 79 ? 5.495 -7.622 -11.923 1.00 84.38 79 GLY A N 1
ATOM 617 C CA . GLY A 1 79 ? 6.853 -7.091 -11.951 1.00 84.38 79 GLY A CA 1
ATOM 618 C C . GLY A 1 79 ? 7.913 -8.179 -12.116 1.00 84.38 79 GLY A C 1
ATOM 619 O O . GLY A 1 79 ? 8.813 -8.029 -12.942 1.00 84.38 79 GLY A O 1
ATOM 620 N N . LEU A 1 80 ? 7.774 -9.321 -11.433 1.00 87.88 80 LEU A N 1
ATOM 621 C CA . LEU A 1 80 ? 8.655 -10.479 -11.626 1.00 87.88 80 LEU A CA 1
ATOM 622 C C . LEU A 1 80 ? 8.586 -11.019 -13.060 1.00 87.88 80 LEU A C 1
ATOM 624 O O . LEU A 1 80 ? 9.629 -11.298 -13.654 1.00 87.88 80 LEU A O 1
ATOM 628 N N . GLY A 1 81 ? 7.387 -11.130 -13.641 1.00 89.44 81 GLY A N 1
ATOM 629 C CA . GLY A 1 81 ? 7.209 -11.553 -15.032 1.00 89.44 81 GLY A CA 1
ATOM 630 C C . GLY A 1 81 ? 7.940 -10.642 -16.024 1.00 89.44 81 GLY A C 1
ATOM 631 O O . GLY A 1 81 ? 8.687 -11.123 -16.882 1.00 89.44 81 GLY A O 1
ATOM 632 N N . ILE A 1 82 ? 7.796 -9.323 -15.868 1.00 90.75 82 ILE A N 1
ATOM 633 C CA . ILE A 1 82 ? 8.465 -8.322 -16.716 1.00 90.75 82 ILE A CA 1
ATOM 634 C C . ILE A 1 82 ? 9.981 -8.321 -16.486 1.00 90.75 82 ILE A C 1
ATOM 636 O O . ILE A 1 82 ? 10.751 -8.253 -17.448 1.00 90.75 82 ILE A O 1
ATOM 640 N N . GLY A 1 83 ? 10.426 -8.456 -15.236 1.00 89.12 83 GLY A N 1
ATOM 641 C CA . GLY A 1 83 ? 11.838 -8.590 -14.883 1.00 89.12 83 GLY A CA 1
ATOM 642 C C . GLY A 1 83 ? 12.497 -9.782 -15.568 1.00 89.12 83 GLY A C 1
ATOM 643 O O . GLY A 1 83 ? 13.535 -9.640 -16.217 1.00 89.12 83 GLY A O 1
ATOM 644 N N . LEU A 1 84 ? 11.861 -10.955 -15.501 1.00 92.25 84 LEU A N 1
ATOM 645 C CA . LEU A 1 84 ? 12.330 -12.161 -16.188 1.00 92.25 84 LEU A CA 1
ATOM 646 C C . LEU A 1 84 ? 12.344 -11.978 -17.711 1.00 92.25 84 LEU A C 1
ATOM 648 O O . LEU A 1 84 ? 13.318 -12.361 -18.365 1.00 92.25 84 LEU A O 1
ATOM 652 N N . GLY A 1 85 ? 11.309 -11.354 -18.279 1.00 92.88 85 GLY A N 1
ATOM 653 C CA . GLY A 1 85 ? 11.254 -11.022 -19.704 1.00 92.88 85 GLY A CA 1
ATOM 654 C C . GLY A 1 85 ? 12.407 -10.112 -20.138 1.00 92.88 85 GLY A C 1
ATOM 655 O O . GLY A 1 85 ? 13.098 -10.409 -21.114 1.00 92.88 85 GLY A O 1
ATOM 656 N N . THR A 1 86 ? 12.676 -9.060 -19.364 1.00 93.62 86 THR A N 1
ATOM 657 C CA . THR A 1 86 ? 13.776 -8.109 -19.588 1.00 93.62 86 THR A CA 1
ATOM 658 C C . THR A 1 86 ? 15.131 -8.807 -19.515 1.00 93.62 86 THR A C 1
ATOM 660 O O . THR A 1 86 ? 15.965 -8.637 -20.405 1.00 93.62 86 THR A O 1
ATOM 663 N N . PHE A 1 87 ? 15.329 -9.680 -18.525 1.00 93.06 87 PHE A N 1
ATOM 664 C CA . PHE A 1 87 ? 16.554 -10.465 -18.386 1.00 93.06 87 PHE A CA 1
ATOM 665 C C . PHE A 1 87 ? 16.799 -11.374 -19.597 1.00 93.06 87 PHE A C 1
ATOM 667 O O . PHE A 1 87 ? 17.903 -11.427 -20.156 1.00 93.06 87 PHE A O 1
ATOM 674 N N . VAL A 1 88 ? 15.758 -12.086 -20.042 1.00 94.56 88 VAL A N 1
ATOM 675 C CA . VAL A 1 88 ? 15.832 -12.943 -21.231 1.00 94.56 88 VAL A CA 1
ATOM 676 C C . VAL A 1 88 ? 16.114 -12.105 -22.480 1.00 94.56 88 VAL A C 1
ATOM 678 O O . VAL A 1 88 ? 16.969 -12.493 -23.283 1.00 94.56 88 VAL A O 1
ATOM 681 N N . ALA A 1 89 ? 15.468 -10.946 -22.625 1.00 94.62 89 ALA A N 1
ATOM 682 C CA . ALA A 1 89 ? 15.691 -10.025 -23.733 1.00 94.62 89 ALA A CA 1
ATOM 683 C C . ALA A 1 89 ? 17.139 -9.512 -23.763 1.00 94.62 89 ALA A C 1
ATOM 685 O O . ALA A 1 89 ? 17.800 -9.656 -24.789 1.00 94.62 89 ALA A O 1
ATOM 686 N N . LEU A 1 90 ? 17.694 -9.034 -22.644 1.00 92.38 90 LEU A N 1
ATOM 687 C CA . LEU A 1 90 ? 19.087 -8.563 -22.561 1.00 92.38 90 LEU A CA 1
ATOM 688 C C . LEU A 1 90 ? 20.106 -9.650 -22.934 1.00 92.38 90 LEU A C 1
ATOM 690 O O . LEU A 1 90 ? 21.138 -9.365 -23.551 1.00 92.38 90 LEU A O 1
ATOM 694 N N . ARG A 1 91 ? 19.802 -10.919 -22.637 1.00 90.75 91 ARG A N 1
ATOM 695 C CA . ARG A 1 91 ? 20.661 -12.047 -23.019 1.00 90.75 91 ARG A CA 1
ATOM 696 C C . ARG A 1 91 ? 20.505 -12.496 -24.467 1.00 90.75 91 ARG A C 1
ATOM 698 O O . ARG A 1 91 ? 21.489 -12.915 -25.082 1.00 90.75 91 ARG A O 1
ATOM 705 N N . LYS A 1 92 ? 19.288 -12.485 -25.009 1.00 94.56 92 LYS A N 1
ATOM 706 C CA . LYS A 1 92 ? 18.983 -13.055 -26.334 1.00 94.56 92 LYS A CA 1
ATOM 707 C C . LYS A 1 92 ? 18.997 -12.010 -27.452 1.00 94.56 92 LYS A C 1
ATOM 709 O O . LYS A 1 92 ? 19.280 -12.377 -28.593 1.00 94.56 92 LYS A O 1
ATOM 714 N N . ALA A 1 93 ? 18.772 -10.734 -27.143 1.00 94.06 93 ALA A N 1
ATOM 715 C CA . ALA A 1 93 ? 18.709 -9.660 -28.128 1.00 94.06 93 ALA A CA 1
ATOM 716 C C . ALA A 1 93 ? 20.056 -9.387 -28.811 1.00 94.06 93 ALA A C 1
ATOM 718 O O . ALA A 1 93 ? 20.070 -9.384 -30.040 1.00 94.06 93 ALA A O 1
ATOM 719 N N . PRO A 1 94 ? 21.208 -9.257 -28.117 1.00 93.00 94 PRO A N 1
ATOM 720 C CA . PRO A 1 94 ? 22.473 -8.974 -28.797 1.00 93.00 94 PRO A CA 1
ATOM 721 C C . PRO A 1 94 ? 22.836 -9.987 -29.901 1.00 93.00 94 PRO A C 1
ATOM 723 O O . PRO A 1 94 ? 23.096 -9.562 -31.029 1.00 93.00 94 PRO A O 1
ATOM 726 N N . PRO A 1 95 ? 22.808 -11.321 -29.671 1.00 92.38 95 PRO A N 1
ATOM 727 C CA . PRO A 1 95 ? 23.091 -12.268 -30.747 1.00 92.38 95 PRO A CA 1
ATOM 728 C C . PRO A 1 95 ? 22.005 -12.276 -31.832 1.00 92.38 95 PRO A C 1
ATOM 730 O O . PRO A 1 95 ? 22.333 -12.515 -32.995 1.00 92.38 95 PRO A O 1
ATOM 733 N N . ALA A 1 96 ? 20.739 -12.009 -31.493 1.00 94.25 96 ALA A N 1
ATOM 734 C CA . ALA A 1 96 ? 19.661 -11.904 -32.476 1.00 94.25 96 ALA A CA 1
ATOM 735 C C . ALA A 1 96 ? 19.850 -10.689 -33.400 1.00 94.25 96 ALA A C 1
ATOM 737 O O . ALA A 1 96 ? 19.795 -10.844 -34.618 1.00 94.25 96 ALA A O 1
ATOM 738 N N . ILE A 1 97 ? 20.185 -9.521 -32.843 1.00 93.69 97 ILE A N 1
ATOM 739 C CA . ILE A 1 97 ? 20.471 -8.285 -33.586 1.00 93.69 97 ILE A CA 1
ATOM 740 C C . ILE A 1 97 ? 21.684 -8.480 -34.501 1.00 93.69 97 ILE A C 1
ATOM 742 O O . ILE A 1 97 ? 21.631 -8.140 -35.681 1.00 93.69 97 ILE A O 1
ATOM 746 N N . VAL A 1 98 ? 22.761 -9.099 -34.004 1.00 93.50 98 VAL A N 1
ATOM 747 C CA . VAL A 1 98 ? 23.954 -9.384 -34.821 1.00 93.50 98 VAL A CA 1
ATOM 748 C C . VAL A 1 98 ? 23.626 -10.332 -35.979 1.00 93.50 98 VAL A C 1
ATOM 750 O O . VAL A 1 98 ? 24.084 -10.112 -37.102 1.00 93.50 98 VAL A O 1
ATOM 753 N N . ARG A 1 99 ? 22.824 -11.381 -35.743 1.00 94.00 99 ARG A N 1
ATOM 754 C CA . ARG A 1 99 ? 22.364 -12.287 -36.812 1.00 94.00 99 ARG A CA 1
ATOM 755 C C . ARG A 1 99 ? 21.495 -11.553 -37.828 1.00 94.00 99 ARG A C 1
ATOM 757 O O . ARG A 1 99 ? 21.720 -11.712 -39.026 1.00 94.00 99 ARG A O 1
ATOM 764 N N . TYR A 1 100 ? 20.574 -10.719 -37.357 1.00 95.06 100 TYR A N 1
ATOM 765 C CA . TYR A 1 100 ? 19.699 -9.915 -38.200 1.00 95.06 100 TYR A CA 1
ATOM 766 C C . TYR A 1 100 ? 20.502 -8.961 -39.098 1.00 95.06 100 TYR A C 1
ATOM 768 O O . TYR A 1 100 ? 20.373 -9.015 -40.322 1.00 95.06 100 TYR A O 1
ATOM 776 N N . MET A 1 101 ? 21.435 -8.190 -38.533 1.00 93.62 101 MET A N 1
ATOM 777 C CA . MET A 1 101 ? 22.301 -7.283 -39.299 1.00 93.62 101 MET A CA 1
ATOM 778 C C . MET A 1 101 ? 23.186 -8.023 -40.312 1.00 93.62 101 MET A C 1
ATOM 780 O O . MET A 1 101 ? 23.360 -7.552 -41.436 1.00 93.62 101 MET A O 1
ATOM 784 N N . ARG A 1 102 ? 23.717 -9.204 -39.960 1.00 91.56 102 ARG A N 1
ATOM 785 C CA . ARG A 1 102 ? 24.482 -10.042 -40.903 1.00 91.56 102 ARG A CA 1
ATOM 786 C C . ARG A 1 102 ? 23.613 -10.563 -42.046 1.00 91.56 102 ARG A C 1
ATOM 788 O O . ARG A 1 102 ? 24.078 -10.581 -43.181 1.00 91.56 102 ARG A O 1
ATOM 795 N N . SER A 1 103 ? 22.374 -10.969 -41.765 1.00 92.62 103 SER A N 1
ATOM 796 C CA . SER A 1 103 ? 21.443 -11.442 -42.797 1.00 92.62 103 SER A CA 1
ATOM 797 C C . SER A 1 103 ? 21.032 -10.326 -43.762 1.00 92.62 103 SER A C 1
ATOM 799 O O . SER A 1 103 ? 21.064 -10.530 -44.971 1.00 92.62 103 SER A O 1
ATOM 801 N N . SER A 1 104 ? 20.769 -9.121 -43.246 1.00 91.19 104 SER A N 1
ATOM 802 C CA . SER A 1 104 ? 20.396 -7.954 -44.055 1.00 91.19 104 SER A CA 1
ATOM 803 C C . SER A 1 104 ? 21.539 -7.474 -44.961 1.00 91.19 104 SER A C 1
ATOM 805 O O . SER A 1 104 ? 21.329 -7.138 -46.124 1.00 91.19 104 SER A O 1
ATOM 807 N N . ARG A 1 105 ? 22.794 -7.528 -44.490 1.00 89.56 105 ARG A N 1
ATOM 808 C CA . ARG A 1 105 ? 23.952 -7.213 -45.348 1.00 89.56 105 ARG A CA 1
ATOM 809 C C . ARG A 1 105 ? 24.134 -8.209 -46.493 1.00 89.56 105 ARG A C 1
ATOM 811 O O . ARG A 1 105 ? 24.515 -7.801 -47.585 1.00 89.56 105 ARG A O 1
ATOM 818 N N . ARG A 1 106 ? 23.851 -9.497 -46.265 1.00 86.62 106 ARG A N 1
ATOM 819 C CA . ARG A 1 106 ? 23.932 -10.517 -47.323 1.00 86.62 106 ARG A CA 1
ATOM 820 C C . ARG A 1 106 ? 22.896 -10.274 -48.415 1.00 86.62 106 ARG A C 1
ATOM 822 O O . ARG A 1 106 ? 23.264 -10.271 -49.582 1.00 86.62 106 ARG A O 1
ATOM 829 N N . SER A 1 107 ? 21.651 -9.969 -48.047 1.00 85.69 107 SER A N 1
ATOM 830 C CA . SER A 1 107 ? 20.607 -9.681 -49.037 1.00 85.69 107 SER A CA 1
ATOM 831 C C . SER A 1 107 ? 20.864 -8.387 -49.821 1.00 85.69 107 SER A C 1
ATOM 833 O O . SER A 1 107 ? 20.528 -8.309 -51.002 1.00 85.69 107 SER A O 1
ATOM 835 N N . GLN A 1 108 ? 21.509 -7.382 -49.216 1.00 84.94 108 GLN A N 1
ATOM 836 C CA . GLN A 1 108 ? 21.951 -6.187 -49.946 1.00 84.94 108 GLN A CA 1
ATOM 837 C C . GLN A 1 108 ? 23.096 -6.483 -50.929 1.00 84.94 108 GLN A C 1
ATOM 839 O O . GLN A 1 108 ? 23.057 -5.998 -52.058 1.00 84.94 108 GLN A O 1
ATOM 844 N N . MET A 1 109 ? 24.080 -7.302 -50.544 1.00 80.38 109 MET A N 1
ATOM 845 C CA . MET A 1 109 ? 25.179 -7.694 -51.439 1.00 80.38 109 MET A CA 1
ATOM 846 C C . MET A 1 109 ? 24.704 -8.568 -52.607 1.00 80.38 109 MET A C 1
ATOM 848 O O . MET A 1 109 ? 25.162 -8.377 -53.730 1.00 80.38 109 MET A O 1
ATOM 852 N N . GLU A 1 110 ? 23.752 -9.476 -52.382 1.00 80.06 110 GLU A N 1
ATOM 853 C CA . GLU A 1 110 ? 23.156 -10.281 -53.459 1.00 80.06 110 GLU A CA 1
ATOM 854 C C . GLU A 1 110 ? 22.425 -9.409 -54.490 1.00 80.06 110 GLU A C 1
ATOM 856 O O . GLU A 1 110 ? 22.566 -9.626 -55.693 1.00 80.06 110 GLU A O 1
ATOM 861 N N . ARG A 1 111 ? 21.715 -8.361 -54.047 1.00 77.50 111 ARG A N 1
ATOM 862 C CA . ARG A 1 111 ? 21.075 -7.400 -54.963 1.00 77.50 111 ARG A CA 1
ATOM 863 C C . ARG A 1 111 ? 22.082 -6.538 -55.722 1.00 77.50 111 ARG A C 1
ATOM 865 O O . ARG A 1 111 ? 21.886 -6.311 -56.912 1.00 77.50 111 ARG A O 1
ATOM 872 N N . ALA A 1 112 ? 23.154 -6.086 -55.069 1.00 73.94 112 ALA A N 1
ATOM 873 C CA . ALA A 1 112 ? 24.208 -5.315 -55.730 1.00 73.94 112 ALA A CA 1
ATOM 874 C C . ALA A 1 112 ? 24.954 -6.147 -56.791 1.00 73.94 112 ALA A C 1
ATOM 876 O O . ALA A 1 112 ? 25.233 -5.647 -57.879 1.00 73.94 112 ALA A O 1
ATOM 877 N N . ASN A 1 113 ? 25.203 -7.431 -56.518 1.00 67.19 113 ASN A N 1
ATOM 878 C CA . ASN A 1 113 ? 25.862 -8.330 -57.468 1.00 67.19 113 ASN A CA 1
ATOM 879 C C . ASN A 1 113 ? 24.941 -8.768 -58.619 1.00 67.19 113 ASN A C 1
ATOM 881 O O . ASN A 1 113 ? 25.423 -8.994 -59.724 1.00 67.19 113 ASN A O 1
ATOM 885 N N . SER A 1 114 ? 23.621 -8.829 -58.414 1.00 63.41 114 SER A N 1
ATOM 886 C CA . SER A 1 114 ? 22.666 -9.175 -59.479 1.00 63.41 114 SER A CA 1
ATOM 887 C C . SER A 1 114 ? 22.511 -8.092 -60.561 1.00 63.41 114 SER A C 1
ATOM 889 O O . SER A 1 114 ? 21.956 -8.387 -61.619 1.00 63.41 114 SER A O 1
ATOM 891 N N . ALA A 1 115 ? 22.971 -6.858 -60.325 1.00 60.56 115 ALA A N 1
ATOM 892 C CA . ALA A 1 115 ? 22.889 -5.760 -61.296 1.00 60.56 115 ALA A CA 1
ATOM 893 C C . ALA A 1 115 ? 24.138 -5.629 -62.195 1.00 60.56 115 ALA A C 1
ATOM 895 O O . ALA A 1 115 ? 24.096 -4.911 -63.191 1.00 60.56 115 ALA A O 1
ATOM 896 N N . TYR A 1 116 ? 25.227 -6.343 -61.887 1.00 57.66 116 TYR A N 1
ATOM 897 C CA . TYR A 1 116 ? 26.480 -6.336 -62.653 1.00 57.66 116 TYR A CA 1
ATOM 898 C C . TYR A 1 116 ? 26.740 -7.700 -63.315 1.00 57.66 116 TYR A C 1
ATOM 900 O O . TYR A 1 116 ? 27.772 -8.331 -63.109 1.00 57.66 116 TYR A O 1
ATOM 908 N N . ASN A 1 117 ? 25.821 -8.156 -64.169 1.00 53.09 117 ASN A N 1
ATOM 909 C CA . ASN A 1 117 ? 26.146 -9.173 -65.175 1.00 53.09 117 ASN A CA 1
ATOM 910 C C . ASN A 1 117 ? 26.832 -8.488 -66.367 1.00 53.09 117 ASN A C 1
ATOM 912 O O . ASN A 1 117 ? 26.234 -8.316 -67.427 1.00 53.09 117 ASN A O 1
ATOM 916 N N . PHE A 1 118 ? 28.082 -8.056 -66.185 1.00 55.34 118 PHE A N 1
ATOM 917 C CA . PHE A 1 118 ? 28.940 -7.669 -67.303 1.00 55.34 118 PHE A CA 1
ATOM 918 C C . PHE A 1 118 ? 29.978 -8.772 -67.503 1.00 55.34 118 PHE A C 1
ATOM 920 O O . PHE A 1 118 ? 30.775 -9.049 -66.610 1.00 55.34 118 PHE A O 1
ATOM 927 N N . ASN A 1 119 ? 29.913 -9.426 -68.665 1.00 56.12 119 ASN A N 1
ATOM 928 C CA . ASN A 1 119 ? 30.849 -10.441 -69.145 1.00 56.12 119 ASN A CA 1
ATOM 929 C C . ASN A 1 119 ? 32.304 -9.994 -68.940 1.00 56.12 119 ASN A C 1
ATOM 931 O O . ASN A 1 119 ? 32.859 -9.278 -69.770 1.00 56.12 119 ASN A O 1
ATOM 935 N N . ALA A 1 120 ? 32.934 -10.429 -67.853 1.00 55.53 120 ALA A N 1
ATOM 936 C CA . ALA A 1 120 ? 34.355 -10.232 -67.628 1.00 55.53 120 ALA A CA 1
ATOM 937 C C . ALA A 1 120 ? 34.986 -11.577 -67.271 1.00 55.53 120 ALA A C 1
ATOM 939 O O . ALA A 1 120 ? 34.980 -12.029 -66.127 1.00 55.53 120 ALA A O 1
ATOM 940 N N . SER A 1 121 ? 35.527 -12.228 -68.295 1.00 61.72 121 SER A N 1
ATOM 941 C CA . SER A 1 121 ? 36.504 -13.301 -68.166 1.00 61.72 121 SER A CA 1
ATOM 942 C C . SER A 1 121 ? 37.763 -12.726 -67.506 1.00 61.72 121 SER A C 1
ATOM 944 O O . SER A 1 121 ? 38.611 -12.157 -68.184 1.00 61.72 121 SER A O 1
ATOM 946 N N . ALA A 1 122 ? 37.863 -12.814 -66.179 1.00 56.28 122 ALA A N 1
ATOM 947 C CA . ALA A 1 122 ? 38.999 -12.295 -65.424 1.00 56.28 122 ALA A CA 1
ATOM 948 C C . ALA A 1 122 ? 39.622 -13.389 -64.545 1.00 56.28 122 ALA A C 1
ATOM 950 O O . ALA A 1 122 ? 39.062 -13.840 -63.549 1.00 56.28 122 ALA A O 1
ATOM 951 N N . THR A 1 123 ? 40.786 -13.829 -65.012 1.00 58.38 123 THR A N 1
ATOM 952 C CA . THR A 1 123 ? 42.006 -14.213 -64.294 1.00 58.38 123 THR A CA 1
ATOM 953 C C . THR A 1 123 ? 41.886 -14.355 -62.770 1.00 58.38 123 THR A C 1
ATOM 955 O O . THR A 1 123 ? 41.754 -13.377 -62.039 1.00 58.38 123 THR A O 1
ATOM 958 N N . GLN A 1 124 ? 42.006 -15.597 -62.296 1.00 56.50 124 GLN A N 1
ATOM 959 C CA . GLN A 1 124 ? 42.083 -15.965 -60.882 1.00 56.50 124 GLN A CA 1
ATOM 960 C C . GLN A 1 124 ? 43.305 -15.308 -60.216 1.00 56.50 124 GLN A C 1
ATOM 962 O O . GLN A 1 124 ? 44.433 -15.756 -60.415 1.00 56.50 124 GLN A O 1
ATOM 967 N N . SER A 1 125 ? 43.103 -14.264 -59.409 1.00 58.59 125 SER A N 1
ATOM 968 C CA . SER A 1 125 ? 44.112 -13.833 -58.439 1.00 58.59 125 SER A CA 1
ATOM 969 C C . SER A 1 125 ? 43.984 -14.684 -57.164 1.00 58.59 125 SER A C 1
ATOM 971 O O . SER A 1 125 ? 42.868 -14.909 -56.681 1.00 58.59 125 SER A O 1
ATOM 973 N N . PRO A 1 126 ? 45.092 -15.200 -56.602 1.00 58.97 126 PRO A N 1
ATOM 974 C CA . PRO A 1 126 ? 45.067 -15.965 -55.364 1.00 58.97 126 PRO A CA 1
ATOM 975 C C . PRO A 1 126 ? 44.842 -14.995 -54.201 1.00 58.97 126 PRO A C 1
ATOM 977 O O . PRO A 1 126 ? 45.787 -14.475 -53.617 1.00 58.97 126 PRO A O 1
ATOM 980 N N . PHE A 1 127 ? 43.576 -14.714 -53.888 1.00 57.06 127 PHE A N 1
ATOM 981 C CA . PHE A 1 127 ? 43.219 -13.960 -52.693 1.00 57.06 127 PHE A CA 1
ATOM 982 C C . PHE A 1 127 ? 43.679 -14.735 -51.455 1.00 57.06 127 PHE A C 1
ATOM 984 O O . PHE A 1 127 ? 43.156 -15.798 -51.107 1.00 57.06 127 PHE A O 1
ATOM 991 N N . GLU A 1 128 ? 44.702 -14.174 -50.825 1.00 60.38 128 GLU A N 1
ATOM 992 C CA . GLU A 1 128 ? 45.258 -14.520 -49.531 1.00 60.38 128 GLU A CA 1
ATOM 993 C C . GLU A 1 128 ? 44.112 -14.676 -48.522 1.00 60.38 128 GLU A C 1
ATOM 995 O O . GLU A 1 128 ? 43.411 -13.719 -48.188 1.00 60.38 128 GLU A O 1
ATOM 1000 N N . ARG A 1 129 ? 43.856 -15.918 -48.091 1.00 59.03 129 ARG A N 1
ATOM 1001 C CA . ARG A 1 129 ? 42.884 -16.228 -47.037 1.00 59.03 129 ARG A CA 1
ATOM 1002 C C . ARG A 1 129 ? 43.368 -15.551 -45.760 1.00 59.03 129 ARG A C 1
ATOM 1004 O O . ARG A 1 129 ? 44.144 -16.147 -45.016 1.00 59.03 129 ARG A O 1
ATOM 1011 N N . SER A 1 130 ? 42.919 -14.324 -45.504 1.00 63.44 130 SER A N 1
ATOM 1012 C CA . SER A 1 130 ? 43.075 -13.679 -44.205 1.00 63.44 130 SER A CA 1
ATOM 1013 C C . SER A 1 130 ? 42.561 -14.671 -43.167 1.00 63.44 130 SER A C 1
ATOM 1015 O O . SER A 1 130 ? 41.407 -15.108 -43.241 1.00 63.44 130 SER A O 1
ATOM 1017 N N . ALA A 1 131 ? 43.460 -15.131 -42.294 1.00 67.56 131 ALA A N 1
ATOM 1018 C CA . ALA A 1 131 ? 43.142 -16.137 -41.295 1.00 67.56 131 ALA A CA 1
ATOM 1019 C C . ALA A 1 131 ? 41.859 -15.710 -40.564 1.00 67.56 131 ALA A C 1
ATOM 1021 O O . ALA A 1 131 ? 41.721 -14.525 -40.253 1.00 67.56 131 ALA A O 1
ATOM 1022 N N . PRO A 1 132 ? 40.901 -16.626 -40.333 1.00 71.31 132 PRO A N 1
ATOM 1023 C CA . PRO A 1 132 ? 39.646 -16.278 -39.687 1.00 71.31 132 PRO A CA 1
ATOM 1024 C C . PRO A 1 132 ? 39.973 -15.579 -38.373 1.00 71.31 132 PRO A C 1
ATOM 1026 O O . PRO A 1 132 ? 40.600 -16.197 -37.511 1.00 71.31 132 PRO A O 1
ATOM 1029 N N . ASP A 1 133 ? 39.584 -14.304 -38.255 1.00 67.50 133 ASP A N 1
ATOM 1030 C CA . ASP A 1 133 ? 39.765 -13.501 -37.049 1.00 67.50 133 ASP A CA 1
ATOM 1031 C C . ASP A 1 133 ? 39.348 -14.348 -35.854 1.00 67.50 133 ASP A C 1
ATOM 1033 O O . ASP A 1 133 ? 38.153 -14.608 -35.643 1.00 67.50 133 ASP A O 1
ATOM 1037 N N . GLN A 1 134 ? 40.342 -14.830 -35.102 1.00 69.50 134 GLN A N 1
ATOM 1038 C CA . GLN A 1 134 ? 40.117 -15.604 -33.897 1.00 69.50 134 GLN A CA 1
ATOM 1039 C C . GLN A 1 134 ? 39.391 -14.672 -32.938 1.00 69.50 134 GLN A C 1
ATOM 1041 O O . GLN A 1 134 ? 40.004 -13.854 -32.255 1.00 69.50 134 GLN A O 1
ATOM 1046 N N . HIS A 1 135 ? 38.060 -14.761 -32.939 1.00 68.62 135 HIS A N 1
ATOM 1047 C CA . HIS A 1 135 ? 37.187 -14.006 -32.060 1.00 68.62 135 HIS A CA 1
ATOM 1048 C C . HIS A 1 135 ? 37.654 -14.274 -30.634 1.00 68.62 135 HIS A C 1
ATOM 1050 O O . HIS A 1 135 ? 37.362 -15.335 -30.070 1.00 68.62 135 HIS A O 1
ATOM 1056 N N . ARG A 1 136 ? 38.407 -13.323 -30.066 1.00 76.56 136 ARG A N 1
ATOM 1057 C CA . ARG A 1 136 ? 38.825 -13.344 -28.668 1.00 76.56 136 ARG A CA 1
ATOM 1058 C C . ARG A 1 136 ? 37.556 -13.473 -27.845 1.00 76.56 136 ARG A C 1
ATOM 1060 O O . ARG A 1 136 ? 36.766 -12.537 -27.736 1.00 76.56 136 ARG A O 1
ATOM 1067 N N . ARG A 1 137 ? 37.312 -14.677 -27.328 1.00 83.06 137 ARG A N 1
ATOM 1068 C CA . ARG A 1 137 ? 36.163 -14.930 -26.467 1.00 83.06 137 ARG A CA 1
ATOM 1069 C C . ARG A 1 137 ? 36.339 -14.027 -25.245 1.00 83.06 137 ARG A C 1
ATOM 1071 O O . ARG A 1 137 ? 37.414 -14.066 -24.647 1.00 83.06 137 ARG A O 1
ATOM 1078 N N . PRO A 1 138 ? 35.330 -13.228 -24.865 1.00 83.31 138 PRO A N 1
ATOM 1079 C CA . PRO A 1 138 ? 35.436 -12.397 -23.676 1.00 83.31 138 PRO A CA 1
ATOM 1080 C C . PRO A 1 138 ? 35.751 -13.293 -22.477 1.00 83.31 138 PRO A C 1
ATOM 1082 O O . PRO A 1 138 ? 35.126 -14.354 -22.317 1.00 83.31 138 PRO A O 1
ATOM 1085 N N . GLY A 1 139 ? 36.745 -12.876 -21.688 1.00 92.69 139 GLY A N 1
ATOM 1086 C CA . GLY A 1 139 ? 37.201 -13.591 -20.500 1.00 92.69 139 GLY A CA 1
ATOM 1087 C C . GLY A 1 139 ? 36.071 -13.805 -19.492 1.00 92.69 139 GLY A C 1
ATOM 1088 O O . GLY A 1 139 ? 35.057 -13.105 -19.512 1.00 92.69 139 GLY A O 1
ATOM 1089 N N . ILE A 1 140 ? 36.241 -14.787 -18.604 1.00 93.31 140 ILE A N 1
ATOM 1090 C CA . ILE A 1 140 ? 35.222 -15.199 -17.621 1.00 93.31 140 ILE A CA 1
ATOM 1091 C C . ILE A 1 140 ? 34.757 -14.009 -16.763 1.00 93.31 140 ILE A C 1
ATOM 1093 O O . ILE A 1 140 ? 33.558 -13.851 -16.553 1.00 93.31 140 ILE A O 1
ATOM 1097 N N . ILE A 1 141 ? 35.680 -13.122 -16.377 1.00 92.25 141 ILE A N 1
ATOM 1098 C CA . ILE A 1 141 ? 35.409 -11.925 -15.561 1.00 92.25 141 ILE A CA 1
ATOM 1099 C C . ILE A 1 141 ? 34.417 -10.974 -16.247 1.00 92.25 141 ILE A C 1
ATOM 1101 O O . ILE A 1 141 ? 33.490 -10.463 -15.626 1.00 92.25 141 ILE A O 1
ATOM 1105 N N . PHE A 1 142 ? 34.553 -10.765 -17.557 1.00 91.75 142 PHE A N 1
ATOM 1106 C CA . PHE A 1 142 ? 33.627 -9.899 -18.287 1.00 91.75 142 PHE A CA 1
ATOM 1107 C C . PHE A 1 142 ? 32.219 -10.509 -18.356 1.00 91.75 142 PHE A C 1
ATOM 1109 O O . PHE A 1 142 ? 31.218 -9.795 -18.353 1.00 91.75 142 PHE A O 1
ATOM 1116 N N . ARG A 1 143 ? 32.124 -11.845 -18.386 1.00 87.88 143 ARG A N 1
ATOM 1117 C CA . ARG A 1 143 ? 30.835 -12.551 -18.402 1.00 87.88 143 ARG A CA 1
ATOM 1118 C C . ARG A 1 143 ? 30.110 -12.454 -17.065 1.00 87.88 143 ARG A C 1
ATOM 1120 O O . ARG A 1 143 ? 28.894 -12.287 -17.073 1.00 87.88 143 ARG A O 1
ATOM 1127 N N . THR A 1 144 ? 30.826 -12.559 -15.945 1.00 92.94 144 THR A N 1
ATOM 1128 C CA . THR A 1 144 ? 30.228 -12.424 -14.609 1.00 92.94 144 THR A CA 1
ATOM 1129 C C . THR A 1 144 ? 29.782 -10.991 -14.348 1.00 92.94 144 THR A C 1
ATOM 1131 O O . THR A 1 144 ? 28.652 -10.792 -13.915 1.00 92.94 144 THR A O 1
ATOM 1134 N N . PHE A 1 145 ? 30.601 -9.996 -14.706 1.00 94.75 145 PHE A N 1
ATOM 1135 C CA . PHE A 1 145 ? 30.217 -8.586 -14.597 1.00 94.75 145 PHE A CA 1
ATOM 1136 C C . PHE A 1 145 ? 28.965 -8.269 -15.425 1.00 94.75 145 PHE A C 1
ATOM 1138 O O . PHE A 1 145 ? 28.000 -7.714 -14.903 1.00 94.75 145 PHE A O 1
ATOM 1145 N N . LYS A 1 146 ? 28.934 -8.698 -16.695 1.00 91.50 146 LYS A N 1
ATOM 1146 C CA . LYS A 1 146 ? 27.757 -8.528 -17.557 1.00 91.50 146 LYS A CA 1
ATOM 1147 C C . LYS A 1 146 ? 26.511 -9.183 -16.955 1.00 91.50 146 LYS A C 1
ATOM 1149 O O . LYS A 1 146 ? 25.446 -8.585 -16.986 1.00 91.50 146 LYS A O 1
ATOM 1154 N N . LEU A 1 147 ? 26.642 -10.391 -16.401 1.00 93.56 147 LEU A N 1
ATOM 1155 C CA . LEU A 1 147 ? 25.530 -11.072 -15.740 1.00 93.56 147 LEU A CA 1
ATOM 1156 C C . LEU A 1 147 ? 24.998 -10.278 -14.541 1.00 93.56 147 LEU A C 1
ATOM 1158 O O . LEU A 1 147 ? 23.785 -10.160 -14.401 1.00 93.56 147 LEU A O 1
ATOM 1162 N N . GLY A 1 148 ? 25.888 -9.737 -13.706 1.00 93.62 148 GLY A N 1
ATOM 1163 C CA . GLY A 1 148 ? 25.497 -8.896 -12.576 1.00 93.62 148 GLY A CA 1
ATOM 1164 C C . GLY A 1 148 ? 24.724 -7.657 -13.024 1.00 93.62 148 GLY A C 1
ATOM 1165 O O . GLY A 1 148 ? 23.650 -7.387 -12.497 1.00 93.62 148 GLY A O 1
ATOM 1166 N N . LEU A 1 149 ? 25.216 -6.959 -14.053 1.00 94.81 149 LEU A N 1
ATOM 1167 C CA . LEU A 1 149 ? 24.542 -5.786 -14.616 1.00 94.81 149 LEU A CA 1
ATOM 1168 C C . LEU A 1 149 ? 23.176 -6.144 -15.220 1.00 94.81 149 LEU A C 1
ATOM 1170 O O . LEU A 1 149 ? 22.195 -5.456 -14.948 1.00 94.81 149 LEU A O 1
ATOM 1174 N N . ASP A 1 150 ? 23.092 -7.237 -15.986 1.00 90.94 150 ASP A N 1
ATOM 1175 C CA . ASP A 1 150 ? 21.833 -7.708 -16.572 1.00 90.94 150 ASP A CA 1
ATOM 1176 C C . ASP A 1 150 ? 20.812 -8.067 -15.467 1.00 90.94 150 ASP A C 1
ATOM 1178 O O . ASP A 1 150 ? 19.630 -7.744 -15.600 1.00 90.94 150 ASP A O 1
ATOM 1182 N N . MET A 1 151 ? 21.244 -8.701 -14.364 1.00 93.06 151 MET A N 1
ATOM 1183 C CA . MET A 1 151 ? 20.376 -8.979 -13.208 1.00 93.06 151 MET A CA 1
ATOM 1184 C C . MET A 1 151 ? 19.914 -7.700 -12.515 1.00 93.06 151 MET A C 1
ATOM 1186 O O . MET A 1 151 ? 18.721 -7.566 -12.259 1.00 93.06 151 MET A O 1
ATOM 1190 N N . PHE A 1 152 ? 20.829 -6.767 -12.244 1.00 94.81 152 PHE A N 1
ATOM 1191 C CA . PHE A 1 152 ? 20.505 -5.498 -11.597 1.00 94.81 152 PHE A CA 1
ATOM 1192 C C . PHE A 1 152 ? 19.481 -4.709 -12.416 1.00 94.81 152 PHE A C 1
ATOM 1194 O O . PHE A 1 152 ? 18.413 -4.392 -11.905 1.00 94.81 152 PHE A O 1
ATOM 1201 N N . ALA A 1 153 ? 19.744 -4.497 -13.709 1.00 93.00 153 ALA A N 1
ATOM 1202 C CA . ALA A 1 153 ? 18.824 -3.789 -14.596 1.00 93.00 153 ALA A CA 1
ATOM 1203 C C . ALA A 1 153 ? 17.444 -4.463 -14.650 1.00 93.00 153 ALA A C 1
ATOM 1205 O O . ALA A 1 153 ? 16.418 -3.791 -14.589 1.00 93.00 153 ALA A O 1
ATOM 1206 N N . SER A 1 154 ? 17.409 -5.797 -14.708 1.00 91.00 154 SER A N 1
ATOM 1207 C CA . SER A 1 154 ? 16.149 -6.549 -14.736 1.00 91.00 154 SER A CA 1
ATOM 1208 C C . SER A 1 154 ? 15.377 -6.441 -13.422 1.00 91.00 154 SER A C 1
ATOM 1210 O O . SER A 1 154 ? 14.156 -6.329 -13.450 1.00 91.00 154 SER A O 1
ATOM 1212 N N . MET A 1 155 ? 16.069 -6.449 -12.281 1.00 91.12 155 MET A N 1
ATOM 1213 C CA . MET A 1 155 ? 15.458 -6.283 -10.962 1.00 91.12 155 MET A CA 1
ATOM 1214 C C . MET A 1 155 ? 14.942 -4.856 -10.754 1.00 91.12 155 MET A C 1
ATOM 1216 O O . MET A 1 155 ? 13.836 -4.691 -10.252 1.00 91.12 155 MET A O 1
ATOM 1220 N N . SER A 1 156 ? 15.683 -3.834 -11.193 1.00 91.94 156 SER A N 1
ATOM 1221 C CA . SER A 1 156 ? 15.221 -2.441 -11.157 1.00 91.94 156 SER A CA 1
ATOM 1222 C C . SER A 1 156 ? 13.950 -2.254 -11.984 1.00 91.94 156 SER A C 1
ATOM 1224 O O . SER A 1 156 ? 12.981 -1.677 -11.500 1.00 91.94 156 SER A O 1
ATOM 1226 N N . VAL A 1 157 ? 13.914 -2.810 -13.201 1.00 91.56 157 VAL A N 1
ATOM 1227 C CA . VAL A 1 157 ? 12.717 -2.800 -14.055 1.00 91.56 157 VAL A CA 1
ATOM 1228 C C . VAL A 1 157 ? 11.572 -3.576 -13.396 1.00 91.56 157 VAL A C 1
ATOM 1230 O O . VAL A 1 157 ? 10.449 -3.084 -13.362 1.00 91.56 157 VAL A O 1
ATOM 1233 N N . ALA A 1 158 ? 11.842 -4.750 -12.819 1.00 91.00 158 ALA A N 1
ATOM 1234 C CA . ALA A 1 158 ? 10.836 -5.535 -12.103 1.00 91.00 158 ALA A CA 1
ATOM 1235 C C . ALA A 1 158 ? 10.215 -4.760 -10.936 1.00 91.00 158 ALA A C 1
ATOM 1237 O O . ALA A 1 158 ? 8.996 -4.763 -10.776 1.00 91.00 158 ALA A O 1
ATOM 1238 N N . MET A 1 159 ? 11.044 -4.092 -10.132 1.00 89.25 159 MET A N 1
ATOM 1239 C CA . MET A 1 159 ? 10.607 -3.297 -8.987 1.00 89.25 159 MET A CA 1
ATOM 1240 C C . MET A 1 159 ? 9.764 -2.106 -9.445 1.00 89.25 159 MET A C 1
ATOM 1242 O O . MET A 1 159 ? 8.657 -1.926 -8.948 1.00 89.25 159 MET A O 1
ATOM 1246 N N . TYR A 1 160 ? 10.232 -1.372 -10.458 1.00 88.88 160 TYR A N 1
ATOM 1247 C CA . TYR A 1 160 ? 9.495 -0.255 -11.047 1.00 88.88 160 TYR A CA 1
ATOM 1248 C C . TYR A 1 160 ? 8.117 -0.690 -11.567 1.00 88.88 160 TYR A C 1
ATOM 1250 O O . TYR A 1 160 ? 7.096 -0.105 -11.214 1.00 88.88 160 TYR A O 1
ATOM 1258 N N . PHE A 1 161 ? 8.058 -1.779 -12.338 1.00 86.25 161 PHE A N 1
ATOM 1259 C CA . PHE A 1 161 ? 6.790 -2.287 -12.854 1.00 86.25 161 PHE A CA 1
ATOM 1260 C C . PHE A 1 161 ? 5.899 -2.926 -11.784 1.00 86.25 161 PHE A C 1
ATOM 1262 O O . PHE A 1 161 ? 4.683 -2.881 -11.931 1.00 86.25 161 PHE A O 1
ATOM 1269 N N . SER A 1 162 ? 6.462 -3.483 -10.706 1.00 86.75 162 SER A N 1
ATOM 1270 C CA . SER A 1 162 ? 5.662 -3.972 -9.570 1.00 86.75 162 SER A CA 1
ATOM 1271 C C . SER A 1 162 ? 4.876 -2.834 -8.929 1.00 86.75 162 SER A C 1
ATOM 1273 O O . SER A 1 162 ? 3.708 -3.010 -8.596 1.00 86.75 162 SER A O 1
ATOM 1275 N N . VAL A 1 163 ? 5.515 -1.668 -8.786 1.00 83.56 163 VAL A N 1
ATOM 1276 C CA . VAL A 1 163 ? 4.890 -0.446 -8.264 1.00 83.56 163 VAL A CA 1
ATOM 1277 C C . VAL A 1 163 ? 3.884 0.113 -9.270 1.00 83.56 163 VAL A C 1
ATOM 1279 O O . VAL A 1 163 ? 2.772 0.459 -8.888 1.00 83.56 163 VAL A O 1
ATOM 1282 N N . PHE A 1 164 ? 4.235 0.145 -10.559 1.00 82.31 164 PHE A N 1
ATOM 1283 C CA . PHE A 1 164 ? 3.363 0.666 -11.616 1.00 82.31 164 PHE A CA 1
ATOM 1284 C C . PHE A 1 164 ? 2.080 -0.154 -11.806 1.00 82.31 164 PHE A C 1
ATOM 1286 O O . PHE A 1 164 ? 1.003 0.407 -11.975 1.00 82.31 164 PHE A O 1
ATOM 1293 N N . PHE A 1 165 ? 2.181 -1.483 -11.764 1.00 79.88 165 PHE A N 1
ATOM 1294 C CA . PHE A 1 165 ? 1.035 -2.383 -11.916 1.00 79.88 165 PHE A CA 1
ATOM 1295 C C . PHE A 1 165 ? 0.339 -2.722 -10.595 1.00 79.88 165 PHE A C 1
ATOM 1297 O O . PHE A 1 165 ? -0.615 -3.506 -10.591 1.00 79.88 165 PHE A O 1
ATOM 1304 N N . ALA A 1 166 ? 0.776 -2.147 -9.474 1.00 86.62 166 ALA A N 1
ATOM 1305 C CA . ALA A 1 166 ? -0.010 -2.202 -8.256 1.00 86.62 166 ALA A CA 1
ATOM 1306 C C . ALA A 1 166 ? -1.294 -1.391 -8.481 1.00 86.62 166 ALA A C 1
ATOM 1308 O O . ALA A 1 166 ? -1.257 -0.170 -8.617 1.00 86.62 166 ALA A O 1
ATOM 1309 N N . ASP A 1 167 ? -2.439 -2.073 -8.537 1.00 86.19 167 ASP A N 1
ATOM 1310 C CA . ASP A 1 167 ? -3.747 -1.422 -8.576 1.00 86.19 167 ASP A CA 1
ATOM 1311 C C . ASP A 1 167 ? -3.949 -0.660 -7.260 1.00 86.19 167 ASP A C 1
ATOM 1313 O O . ASP A 1 167 ? -4.369 -1.230 -6.252 1.00 86.19 167 ASP A O 1
ATOM 1317 N N . ARG A 1 168 ? -3.584 0.628 -7.268 1.00 86.25 168 ARG A N 1
ATOM 1318 C CA . ARG A 1 168 ? -3.615 1.513 -6.096 1.00 86.25 168 ARG A CA 1
ATOM 1319 C C . ARG A 1 168 ? -5.009 1.579 -5.485 1.00 86.25 168 ARG A C 1
ATOM 1321 O O . ARG A 1 168 ? -5.134 1.544 -4.267 1.00 86.25 168 ARG A O 1
ATOM 1328 N N . LYS A 1 169 ? -6.056 1.611 -6.317 1.00 89.50 169 LYS A N 1
ATOM 1329 C CA . LYS A 1 169 ? -7.448 1.665 -5.850 1.00 89.50 169 LYS A CA 1
ATOM 1330 C C . LYS A 1 169 ? -7.815 0.388 -5.112 1.00 89.50 169 LYS A C 1
ATOM 1332 O O . LYS A 1 169 ? -8.364 0.442 -4.014 1.00 89.50 169 LYS A O 1
ATOM 1337 N N . LYS A 1 170 ? -7.470 -0.769 -5.686 1.00 91.38 170 LYS A N 1
ATOM 1338 C CA . LYS A 1 170 ? -7.660 -2.062 -5.020 1.00 91.38 170 LYS A CA 1
ATOM 1339 C C . LYS A 1 170 ? -6.830 -2.156 -3.741 1.00 91.38 170 LYS A C 1
ATOM 1341 O O . LYS A 1 170 ? -7.360 -2.599 -2.736 1.00 91.38 170 LYS A O 1
ATOM 1346 N N . LEU A 1 171 ? -5.572 -1.719 -3.762 1.00 89.88 171 LEU A N 1
ATOM 1347 C CA . LEU A 1 171 ? -4.687 -1.705 -2.597 1.00 89.88 171 LEU A CA 1
ATOM 1348 C C . LEU A 1 171 ? -5.286 -0.884 -1.449 1.00 89.88 171 LEU A C 1
ATOM 1350 O O . LEU A 1 171 ? -5.418 -1.397 -0.345 1.00 89.88 171 LEU A O 1
ATOM 1354 N N . LEU A 1 172 ? -5.678 0.363 -1.715 1.00 91.44 172 LEU A N 1
ATOM 1355 C CA . LEU A 1 172 ? -6.263 1.262 -0.717 1.00 91.44 172 LEU A CA 1
ATOM 1356 C C . LEU A 1 172 ? -7.589 0.726 -0.176 1.00 91.44 172 LEU A C 1
ATOM 1358 O O . LEU A 1 172 ? -7.816 0.772 1.029 1.00 91.44 172 LEU A O 1
ATOM 1362 N N . ARG A 1 173 ? -8.434 0.164 -1.047 1.00 94.44 173 ARG A N 1
ATOM 1363 C CA . ARG A 1 173 ? -9.679 -0.493 -0.637 1.00 94.44 173 ARG A CA 1
ATOM 1364 C C . ARG A 1 173 ? -9.418 -1.722 0.232 1.00 94.44 173 ARG A C 1
ATOM 1366 O O . ARG A 1 173 ? -10.056 -1.890 1.260 1.00 94.44 173 ARG A O 1
ATOM 1373 N N . ASP A 1 174 ? -8.491 -2.586 -0.162 1.00 93.94 174 ASP A N 1
ATOM 1374 C CA . ASP A 1 174 ? -8.208 -3.811 0.584 1.00 93.94 174 ASP A CA 1
ATOM 1375 C C . ASP A 1 174 ? -7.528 -3.485 1.936 1.00 93.94 174 ASP A C 1
ATOM 1377 O O . ASP A 1 174 ? -7.814 -4.140 2.936 1.00 93.94 174 ASP A O 1
ATOM 1381 N N . ILE A 1 175 ? -6.685 -2.440 1.998 1.00 94.31 175 ILE A N 1
ATOM 1382 C CA . ILE A 1 175 ? -6.116 -1.910 3.252 1.00 94.31 175 ILE A CA 1
ATOM 1383 C C . ILE A 1 175 ? -7.214 -1.323 4.142 1.00 94.31 175 ILE A C 1
ATOM 1385 O O . ILE A 1 175 ? -7.229 -1.594 5.342 1.00 94.31 175 ILE A O 1
ATOM 1389 N N . SER A 1 176 ? -8.144 -0.544 3.581 1.00 96.75 176 SER A N 1
ATOM 1390 C CA . SER A 1 176 ? -9.227 0.058 4.361 1.00 96.75 176 SER A CA 1
ATOM 1391 C C . SER A 1 176 ? -10.171 -0.985 4.959 1.00 96.75 176 SER A C 1
ATOM 1393 O O . SER A 1 176 ? -10.757 -0.735 6.009 1.00 96.75 176 SER A O 1
ATOM 1395 N N . GLU A 1 177 ? -10.270 -2.178 4.364 1.00 97.12 177 GLU A N 1
ATOM 1396 C CA . GLU A 1 177 ? -11.028 -3.316 4.899 1.00 97.12 177 GLU A CA 1
ATOM 1397 C C . GLU A 1 177 ? -10.306 -4.091 6.020 1.00 97.12 177 GLU A C 1
ATOM 1399 O O . GLU A 1 177 ? -10.958 -4.869 6.720 1.00 97.12 177 GLU A O 1
ATOM 1404 N N . VAL A 1 178 ? -9.001 -3.879 6.251 1.00 96.75 178 VAL A N 1
ATOM 1405 C CA . VAL A 1 178 ? -8.221 -4.618 7.268 1.00 96.75 178 VAL A CA 1
ATOM 1406 C C . VAL A 1 178 ? -8.851 -4.569 8.668 1.00 96.75 178 VAL A C 1
ATOM 1408 O O . VAL A 1 178 ? -8.942 -5.625 9.291 1.00 96.75 178 VAL A O 1
ATOM 1411 N N . PRO A 1 179 ? -9.368 -3.436 9.183 1.00 97.38 179 PRO A N 1
ATOM 1412 C CA . PRO A 1 179 ? -10.009 -3.427 10.498 1.00 97.38 179 PRO A CA 1
ATOM 1413 C C . PRO A 1 179 ? -11.231 -4.334 10.633 1.00 97.38 179 PRO A C 1
ATOM 1415 O O . PRO A 1 179 ? -11.552 -4.751 11.747 1.00 97.38 179 PRO A O 1
ATOM 1418 N N . LEU A 1 180 ? -11.875 -4.699 9.523 1.00 97.75 180 LEU A N 1
ATOM 1419 C CA . LEU A 1 180 ? -13.066 -5.544 9.533 1.00 97.75 180 LEU A CA 1
ATOM 1420 C C . LEU A 1 180 ? -12.761 -7.047 9.567 1.00 97.75 180 LEU A C 1
ATOM 1422 O O . LEU A 1 180 ? -13.691 -7.844 9.705 1.00 97.75 180 LEU A O 1
ATOM 1426 N N . VAL A 1 181 ? -11.495 -7.455 9.425 1.00 97.25 181 VAL A N 1
ATOM 1427 C CA . VAL A 1 181 ? -11.136 -8.879 9.352 1.00 97.25 181 VAL A CA 1
ATOM 1428 C C . VAL A 1 181 ? -11.411 -9.607 10.667 1.00 97.25 181 VAL A C 1
ATOM 1430 O O . VAL A 1 181 ? -11.294 -9.046 11.760 1.00 97.25 181 VAL A O 1
ATOM 1433 N N . GLU A 1 182 ? -11.755 -10.890 10.550 1.00 96.94 182 GLU A N 1
ATOM 1434 C CA . GLU A 1 182 ? -11.881 -11.782 11.700 1.00 96.94 182 GLU A CA 1
ATOM 1435 C C . GLU A 1 182 ? -10.536 -11.976 12.421 1.00 96.94 182 GLU A C 1
ATOM 1437 O O . GLU A 1 182 ? -9.458 -11.887 11.828 1.00 96.94 182 GLU A O 1
ATOM 1442 N N . GLY A 1 183 ? -10.605 -12.302 13.708 1.00 95.75 183 GLY A N 1
ATOM 1443 C CA . GLY A 1 183 ? -9.446 -12.504 14.564 1.00 95.75 183 GLY A CA 1
ATOM 1444 C C . GLY A 1 183 ? -8.853 -11.209 15.118 1.00 95.75 183 GLY A C 1
ATOM 1445 O O . GLY A 1 183 ? -9.540 -10.196 15.301 1.00 95.75 183 GLY A O 1
ATOM 1446 N N . ARG A 1 184 ? -7.556 -11.258 15.432 1.00 95.31 184 ARG A N 1
ATOM 1447 C CA . ARG A 1 184 ? -6.783 -10.069 15.801 1.00 95.31 184 ARG A CA 1
ATOM 1448 C C . ARG A 1 184 ? -6.195 -9.428 14.549 1.00 95.31 184 ARG A C 1
ATOM 1450 O O . ARG A 1 184 ? -5.818 -10.135 13.618 1.00 95.31 184 ARG A O 1
ATOM 1457 N N . SER A 1 185 ? -6.123 -8.102 14.558 1.00 95.19 185 SER A N 1
ATOM 1458 C CA . SER A 1 185 ? -5.521 -7.312 13.488 1.00 95.19 185 SER A CA 1
ATOM 1459 C C . SER A 1 185 ? -4.432 -6.440 14.092 1.00 95.19 185 SER A C 1
ATOM 1461 O O . SER A 1 185 ? -4.729 -5.523 14.853 1.00 95.19 185 SER A O 1
ATOM 1463 N N . LEU A 1 186 ? -3.177 -6.746 13.775 1.00 94.69 186 LEU A N 1
ATOM 1464 C CA . LEU A 1 186 ? -2.007 -6.029 14.262 1.00 94.69 186 LEU A CA 1
ATOM 1465 C C . LEU A 1 186 ? -2.006 -4.594 13.738 1.00 94.69 186 LEU A C 1
ATOM 1467 O O . LEU A 1 186 ? -1.754 -3.662 14.494 1.00 94.69 186 LEU A O 1
ATOM 1471 N N . ILE A 1 187 ? -2.349 -4.411 12.459 1.00 94.44 187 ILE A N 1
ATOM 1472 C CA . ILE A 1 187 ? -2.496 -3.084 11.856 1.00 94.44 187 ILE A CA 1
ATOM 1473 C C . ILE A 1 187 ? -3.556 -2.276 12.602 1.00 94.44 187 ILE A C 1
ATOM 1475 O O . ILE A 1 187 ? -3.339 -1.103 12.890 1.00 94.44 187 ILE A O 1
ATOM 1479 N N . SER A 1 188 ? -4.693 -2.882 12.942 1.00 95.12 188 SER A N 1
ATOM 1480 C CA . SER A 1 188 ? -5.755 -2.168 13.655 1.00 95.12 188 SER A CA 1
ATOM 1481 C C . SER A 1 188 ? -5.381 -1.862 15.099 1.00 95.12 188 SER A C 1
ATOM 1483 O O . SER A 1 188 ? -5.601 -0.739 15.542 1.00 95.12 188 SER A O 1
ATOM 1485 N N . ASP A 1 189 ? -4.775 -2.825 15.797 1.00 93.56 189 ASP A N 1
ATOM 1486 C CA . ASP A 1 189 ? -4.314 -2.671 17.179 1.00 93.56 189 ASP A CA 1
ATOM 1487 C C . ASP A 1 189 ? -3.300 -1.513 17.309 1.00 93.56 189 ASP A C 1
ATOM 1489 O O . ASP A 1 189 ? -3.334 -0.771 18.287 1.00 93.56 189 ASP A O 1
ATOM 1493 N N . GLU A 1 190 ? -2.416 -1.333 16.320 1.00 93.69 190 GLU A N 1
ATOM 1494 C CA . GLU A 1 190 ? -1.326 -0.348 16.383 1.00 93.69 190 GLU A CA 1
ATOM 1495 C C . GLU A 1 190 ? -1.663 1.008 15.736 1.00 93.69 190 GLU A C 1
ATOM 1497 O O . GLU A 1 190 ? -1.132 2.036 16.172 1.00 93.69 190 GLU A O 1
ATOM 1502 N N . LEU A 1 191 ? -2.521 1.034 14.703 1.00 95.88 191 LEU A N 1
ATOM 1503 C CA . LEU A 1 191 ? -2.803 2.246 13.920 1.00 95.88 191 LEU A CA 1
ATOM 1504 C C . LEU A 1 191 ? -4.160 2.889 14.191 1.00 95.88 191 LEU A C 1
ATOM 1506 O O . LEU A 1 191 ? -4.265 4.098 14.002 1.00 95.88 191 LEU A O 1
ATOM 1510 N N . CYS A 1 192 ? -5.198 2.143 14.592 1.00 96.06 192 CYS A N 1
ATOM 1511 C CA . CYS A 1 192 ? -6.556 2.702 14.616 1.00 96.06 192 CYS A CA 1
ATOM 1512 C C . CYS A 1 192 ? -6.673 3.931 15.525 1.00 96.06 192 CYS A C 1
ATOM 1514 O O . CYS A 1 192 ? -7.243 4.930 15.097 1.00 96.06 192 CYS A O 1
ATOM 1516 N N . SER A 1 193 ? -6.095 3.885 16.731 1.00 95.00 193 SER A N 1
ATOM 1517 C CA . SER A 1 193 ? -6.142 5.009 17.679 1.00 95.00 193 SER A CA 1
ATOM 1518 C C . SER A 1 193 ? -5.524 6.279 17.087 1.00 95.00 193 SER A C 1
ATOM 1520 O O . SER A 1 193 ? -6.188 7.311 17.019 1.00 95.00 193 SER A O 1
ATOM 1522 N N . ASP A 1 194 ? -4.282 6.189 16.603 1.00 96.19 194 ASP A N 1
ATOM 1523 C CA . ASP A 1 194 ? -3.573 7.322 16.006 1.00 96.19 194 ASP A CA 1
ATOM 1524 C C . ASP A 1 194 ? -4.294 7.837 14.745 1.00 96.19 194 ASP A C 1
ATOM 1526 O O . ASP A 1 194 ? -4.443 9.039 14.566 1.00 96.19 194 ASP A O 1
ATOM 1530 N N . PHE A 1 195 ? -4.793 6.943 13.882 1.00 97.00 195 PHE A N 1
ATOM 1531 C CA . PHE A 1 195 ? -5.504 7.330 12.657 1.00 97.00 195 PHE A CA 1
ATOM 1532 C C . PHE A 1 195 ? -6.811 8.060 12.958 1.00 97.00 195 PHE A C 1
ATOM 1534 O O . PHE A 1 195 ? -7.125 9.050 12.304 1.00 97.00 195 PHE A O 1
ATOM 1541 N N . ILE A 1 196 ? -7.578 7.580 13.938 1.00 96.25 196 ILE A N 1
ATOM 1542 C CA . ILE A 1 196 ? -8.809 8.238 14.383 1.00 96.25 196 ILE A CA 1
ATOM 1543 C C . ILE A 1 196 ? -8.490 9.638 14.914 1.00 96.25 196 ILE A C 1
ATOM 1545 O O . ILE A 1 196 ? -9.189 10.586 14.562 1.00 96.25 196 ILE A O 1
ATOM 1549 N N . GLN A 1 197 ? -7.447 9.768 15.736 1.00 95.75 197 GLN A N 1
ATOM 1550 C CA . GLN A 1 197 ? -7.025 11.051 16.291 1.00 95.75 197 GLN A CA 1
ATOM 1551 C C . GLN A 1 197 ? -6.621 12.028 15.179 1.00 95.75 197 GLN A C 1
ATOM 1553 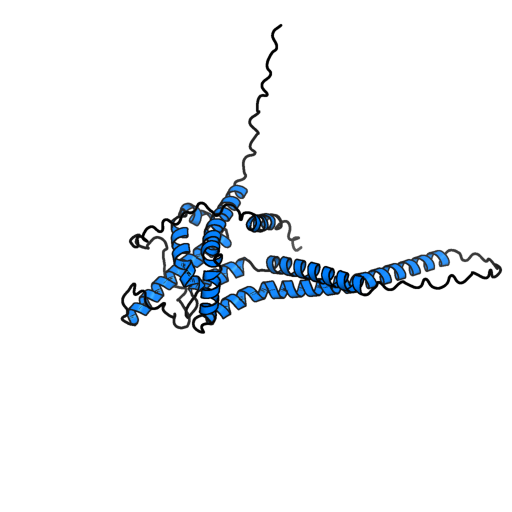O O . GLN A 1 197 ? -7.209 13.101 15.061 1.00 95.75 197 GLN A O 1
ATOM 1558 N N . THR A 1 198 ? -5.702 11.625 14.299 1.00 96.12 198 THR A N 1
ATOM 1559 C CA . THR A 1 198 ? -5.256 12.441 13.160 1.00 96.12 198 THR A CA 1
ATOM 1560 C C . THR A 1 198 ? -6.415 12.816 12.233 1.00 96.12 198 THR A C 1
ATOM 1562 O O . THR A 1 198 ? -6.485 13.936 11.732 1.00 96.12 198 THR A O 1
ATOM 1565 N N . TYR A 1 199 ? -7.376 11.913 12.027 1.00 96.25 199 TYR A N 1
ATOM 1566 C CA . TYR A 1 199 ? -8.568 12.205 11.232 1.00 96.25 199 TYR A CA 1
ATOM 1567 C C . TYR A 1 199 ? -9.418 13.332 11.834 1.00 96.25 199 TYR A C 1
ATOM 1569 O O . TYR A 1 199 ? -9.945 14.166 11.097 1.00 96.25 199 TYR A O 1
ATOM 1577 N N . GLN A 1 200 ? -9.550 13.364 13.163 1.00 95.25 200 GLN A N 1
ATOM 1578 C CA . GLN A 1 200 ? -10.314 14.384 13.886 1.00 95.25 200 GLN A CA 1
ATOM 1579 C C . GLN A 1 200 ? -9.616 15.750 13.920 1.00 95.25 200 GLN A C 1
ATOM 1581 O O . GLN A 1 200 ? -10.298 16.769 14.014 1.00 95.25 200 GLN A O 1
ATOM 1586 N N . GLU A 1 201 ? -8.285 15.775 13.832 1.00 95.81 201 GLU A N 1
ATOM 1587 C CA . GLU A 1 201 ? -7.486 17.006 13.752 1.00 95.81 201 GLU A CA 1
ATOM 1588 C C . GLU A 1 201 ? -7.662 17.723 12.403 1.00 95.81 201 GLU A C 1
ATOM 1590 O O . GLU A 1 201 ? -7.590 18.951 12.327 1.00 95.81 201 GLU A O 1
ATOM 1595 N N . ILE A 1 202 ? -7.945 16.972 11.335 1.00 94.81 202 ILE A N 1
ATOM 1596 C CA . ILE A 1 202 ? -8.188 17.522 9.999 1.00 94.81 202 ILE A CA 1
ATOM 1597 C C . ILE A 1 202 ? -9.624 18.048 9.891 1.00 94.81 202 ILE A C 1
ATOM 1599 O O . ILE A 1 202 ? -10.594 17.415 10.314 1.00 94.81 202 ILE A O 1
ATOM 1603 N N . SER A 1 203 ? -9.775 19.225 9.279 1.00 94.94 203 SER A N 1
ATOM 1604 C CA . SER A 1 203 ? -11.064 19.911 9.201 1.00 94.94 203 SER A CA 1
ATOM 1605 C C . SER A 1 203 ? -12.132 19.090 8.456 1.00 94.94 203 SER A C 1
ATOM 1607 O O . SER A 1 203 ? -11.875 18.465 7.424 1.00 94.94 203 SER A O 1
ATOM 1609 N N . LYS A 1 204 ? -13.383 19.149 8.934 1.00 93.06 204 LYS A N 1
ATOM 1610 C CA . LYS A 1 204 ? -14.536 18.512 8.262 1.00 93.06 204 LYS A CA 1
ATOM 1611 C C . LYS A 1 204 ? -14.747 19.036 6.835 1.00 93.06 204 LYS A C 1
ATOM 1613 O O . LYS A 1 204 ? -15.236 18.298 5.982 1.00 93.06 204 LYS A O 1
ATOM 1618 N N . GLU A 1 205 ? -14.376 20.290 6.582 1.00 93.88 205 GLU A N 1
ATOM 1619 C CA . GLU A 1 205 ? -14.452 20.912 5.259 1.00 93.88 205 GLU A CA 1
ATOM 1620 C C . GLU A 1 205 ? -13.515 20.217 4.266 1.00 93.88 205 GLU A C 1
ATOM 1622 O O . GLU A 1 205 ? -13.952 19.867 3.165 1.00 93.88 205 GLU A O 1
ATOM 1627 N N . THR A 1 206 ? -12.282 19.909 4.686 1.00 93.00 206 THR A N 1
ATOM 1628 C CA . THR A 1 206 ? -11.320 19.127 3.898 1.00 93.00 206 THR A CA 1
ATOM 1629 C C . THR A 1 206 ? -11.943 17.790 3.501 1.00 93.00 206 THR A C 1
ATOM 1631 O O . THR A 1 206 ? -12.117 17.527 2.314 1.00 93.00 206 THR A O 1
ATOM 1634 N N . TRP A 1 207 ? -12.418 16.992 4.460 1.00 93.50 207 TRP A N 1
ATOM 1635 C CA . TRP A 1 207 ? -13.038 15.692 4.164 1.00 93.50 207 TRP A CA 1
ATOM 1636 C C . TRP A 1 207 ? -14.230 15.802 3.201 1.00 93.50 207 TRP A C 1
ATOM 1638 O O . TRP A 1 207 ? -14.320 15.059 2.224 1.00 93.50 207 TRP A O 1
ATOM 1648 N N . SER A 1 208 ? -15.108 16.790 3.404 1.00 92.62 208 SER A N 1
ATOM 1649 C CA . SER A 1 208 ? -16.255 17.019 2.515 1.00 92.62 208 SER A CA 1
ATOM 1650 C C . SER A 1 208 ? -15.856 17.423 1.090 1.00 92.62 208 SER A C 1
ATOM 1652 O O . SER A 1 208 ? -16.556 17.096 0.129 1.00 92.62 208 SER A O 1
ATOM 1654 N N . THR A 1 209 ? -14.715 18.099 0.938 1.00 93.25 209 THR A N 1
ATOM 1655 C CA . THR A 1 209 ? -14.208 18.567 -0.355 1.00 93.25 209 THR A CA 1
ATOM 1656 C C .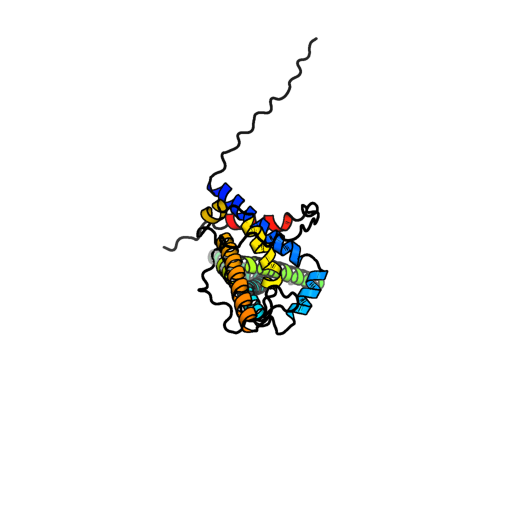 THR A 1 209 ? -13.700 17.411 -1.210 1.00 93.25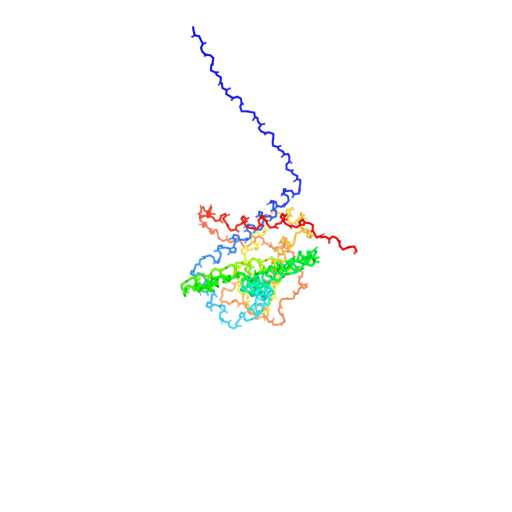 209 THR A C 1
ATOM 1658 O O . THR A 1 209 ? -13.910 17.429 -2.429 1.00 93.25 209 THR A O 1
ATOM 1661 N N . TYR A 1 210 ? -13.074 16.407 -0.592 1.00 91.94 210 TYR A N 1
ATOM 1662 C CA . TYR A 1 210 ? -12.412 15.294 -1.280 1.00 91.94 210 TYR A CA 1
ATOM 1663 C C . TYR A 1 210 ? -13.248 14.018 -1.390 1.00 91.94 210 TYR A C 1
ATOM 1665 O O . TYR A 1 210 ? -12.933 13.193 -2.248 1.00 91.94 210 TYR A O 1
ATOM 1673 N N . ARG A 1 211 ? -14.318 13.875 -0.598 1.00 89.50 211 ARG A N 1
ATOM 1674 C CA . ARG A 1 211 ? -15.171 12.679 -0.594 1.00 89.50 211 ARG A CA 1
ATOM 1675 C C . ARG A 1 211 ? -15.648 12.297 -1.999 1.00 89.50 211 ARG A C 1
ATOM 1677 O O . ARG A 1 211 ? -16.294 13.094 -2.687 1.00 89.50 211 ARG A O 1
ATOM 1684 N N . GLY A 1 212 ? -15.344 11.067 -2.411 1.00 89.69 212 GLY A N 1
ATOM 1685 C CA . GLY A 1 212 ? -15.698 10.513 -3.720 1.00 89.69 212 GLY A CA 1
ATOM 1686 C C . GLY A 1 212 ? -14.899 11.095 -4.888 1.00 89.69 212 GLY A C 1
ATOM 1687 O O . GLY A 1 212 ? -15.236 10.846 -6.047 1.00 89.69 212 GLY A O 1
ATOM 1688 N N . LYS A 1 213 ? -13.878 11.913 -4.611 1.00 91.81 213 LYS A N 1
ATOM 1689 C CA . LYS A 1 213 ? -13.047 12.563 -5.629 1.00 91.81 213 LYS A CA 1
ATOM 1690 C C . LYS A 1 213 ? -11.569 12.178 -5.548 1.00 91.81 213 LYS A C 1
ATOM 1692 O O . LYS A 1 213 ? -10.833 12.583 -6.449 1.00 91.81 213 LYS A O 1
ATOM 1697 N N . SER A 1 214 ? -11.133 11.488 -4.496 1.00 93.94 214 SER A N 1
ATOM 1698 C CA . SER A 1 214 ? -9.779 10.947 -4.343 1.00 93.94 214 SER A CA 1
ATOM 1699 C C . SER A 1 214 ? -9.859 9.559 -3.719 1.00 93.94 214 SER A C 1
ATOM 1701 O O . SER A 1 214 ? -10.343 9.411 -2.599 1.00 93.94 214 SER A O 1
ATOM 1703 N N . ASP A 1 215 ? -9.327 8.552 -4.418 1.00 92.38 215 ASP A N 1
ATOM 1704 C CA . ASP A 1 215 ? -9.288 7.182 -3.897 1.00 92.38 215 ASP A CA 1
ATOM 1705 C C . ASP A 1 215 ? -8.405 7.073 -2.638 1.00 92.38 215 ASP A C 1
ATOM 1707 O O . ASP A 1 215 ? -8.636 6.208 -1.794 1.00 92.38 215 ASP A O 1
ATOM 1711 N N . VAL A 1 216 ? -7.389 7.938 -2.507 1.00 92.44 216 VAL A N 1
ATOM 1712 C CA . VAL A 1 216 ? -6.476 7.980 -1.353 1.00 92.44 216 VAL A CA 1
ATOM 1713 C C . VAL A 1 216 ? -7.219 8.472 -0.121 1.00 92.44 216 VAL A C 1
ATOM 1715 O O . VAL A 1 216 ? -7.220 7.798 0.910 1.00 92.44 216 VAL A O 1
ATOM 1718 N N . ILE A 1 217 ? -7.891 9.616 -0.247 1.00 94.94 217 ILE A N 1
ATOM 1719 C CA . ILE A 1 217 ? -8.664 10.212 0.843 1.00 94.94 217 ILE A CA 1
ATOM 1720 C C . ILE A 1 217 ? -9.835 9.304 1.228 1.00 94.94 217 ILE A C 1
ATOM 1722 O O . ILE A 1 217 ? -10.025 9.036 2.414 1.00 94.94 217 ILE A O 1
ATOM 1726 N N . ASP A 1 218 ? -10.548 8.750 0.243 1.00 94.50 218 ASP A N 1
ATOM 1727 C CA . ASP A 1 218 ? -11.623 7.786 0.485 1.00 94.50 218 ASP A CA 1
ATOM 1728 C C . ASP A 1 218 ? -11.083 6.517 1.176 1.00 94.50 218 ASP A C 1
ATOM 1730 O O . ASP A 1 218 ? -11.736 5.954 2.054 1.00 94.50 218 ASP A O 1
ATOM 1734 N N . GLY A 1 219 ? -9.881 6.054 0.820 1.00 95.19 219 GLY A N 1
ATOM 1735 C CA . GLY A 1 219 ? -9.216 4.926 1.475 1.00 95.19 219 GLY A CA 1
ATOM 1736 C C . GLY A 1 219 ? -8.928 5.186 2.957 1.00 95.19 219 GLY A C 1
ATOM 1737 O O . GLY A 1 219 ? -9.222 4.332 3.796 1.00 95.19 219 GLY A O 1
ATOM 1738 N N . ILE A 1 220 ? -8.412 6.375 3.281 1.00 96.00 220 ILE A N 1
ATOM 1739 C CA . ILE A 1 220 ? -8.137 6.809 4.660 1.00 96.00 220 ILE A CA 1
ATOM 1740 C C . ILE A 1 220 ? -9.441 6.942 5.459 1.00 96.00 220 ILE A C 1
ATOM 1742 O O . ILE A 1 220 ? -9.545 6.375 6.548 1.00 96.00 220 ILE A O 1
ATOM 1746 N N . GLU A 1 221 ? -10.452 7.629 4.913 1.00 95.75 221 GLU A N 1
ATOM 1747 C CA . GLU A 1 221 ? -11.762 7.797 5.561 1.00 95.75 221 GLU A CA 1
ATOM 1748 C C . GLU A 1 221 ? -12.405 6.431 5.851 1.00 95.75 221 GLU A C 1
ATOM 1750 O O . GLU A 1 221 ? -12.833 6.165 6.976 1.00 95.75 221 GLU A O 1
ATOM 1755 N N . ASN A 1 222 ? -12.397 5.519 4.874 1.00 96.56 222 ASN A N 1
ATOM 1756 C CA . ASN A 1 222 ? -12.926 4.167 5.051 1.00 96.56 222 ASN A CA 1
ATOM 1757 C C . ASN A 1 222 ? -12.146 3.359 6.096 1.00 96.56 222 ASN A C 1
ATOM 1759 O O . ASN A 1 222 ? -12.760 2.621 6.866 1.00 96.56 222 ASN A O 1
ATOM 1763 N N . PHE A 1 223 ? -10.818 3.498 6.158 1.00 97.12 223 PHE A N 1
ATOM 1764 C CA . PHE A 1 223 ? -10.011 2.827 7.178 1.00 97.12 223 PHE A CA 1
ATOM 1765 C C . PHE A 1 223 ? -10.411 3.298 8.583 1.00 97.12 223 PHE A C 1
ATOM 1767 O O . PHE A 1 223 ? -10.673 2.471 9.457 1.00 97.12 223 PHE A O 1
ATOM 1774 N N . VAL A 1 224 ? -10.545 4.613 8.787 1.00 96.88 224 VAL A N 1
ATOM 1775 C CA . VAL A 1 224 ? -10.960 5.213 10.068 1.00 96.88 224 VAL A CA 1
ATOM 1776 C C . VAL A 1 224 ? -12.379 4.784 10.454 1.00 96.88 224 VAL A C 1
ATOM 1778 O O . VAL A 1 224 ? -12.619 4.378 11.594 1.00 96.88 224 VAL A O 1
ATOM 1781 N N . LEU A 1 225 ? -13.316 4.803 9.503 1.00 96.31 225 LEU A N 1
ATOM 1782 C CA . LEU A 1 225 ? -14.680 4.308 9.710 1.00 96.31 225 LEU A CA 1
ATOM 1783 C C . LEU A 1 225 ? -14.686 2.836 10.138 1.00 96.31 225 LEU A C 1
ATOM 1785 O O . LEU A 1 225 ? -15.387 2.460 11.077 1.00 96.31 225 LEU A O 1
ATOM 1789 N N . ASN A 1 226 ? -13.881 2.001 9.485 1.00 97.56 226 ASN A N 1
ATOM 1790 C CA . ASN A 1 226 ? -13.793 0.580 9.797 1.00 97.56 226 ASN A CA 1
ATOM 1791 C C . ASN A 1 226 ? -13.100 0.316 11.141 1.00 97.56 226 ASN A C 1
ATOM 1793 O O . ASN A 1 226 ? -13.520 -0.587 11.863 1.00 97.56 226 ASN A O 1
ATOM 1797 N N . CYS A 1 227 ? -12.116 1.132 11.530 1.00 97.12 227 CYS A N 1
ATOM 1798 C CA . CYS A 1 227 ? -11.562 1.130 12.885 1.00 97.12 227 CYS A CA 1
ATOM 1799 C C . CYS A 1 227 ? -12.650 1.392 13.933 1.00 97.12 227 CYS A C 1
ATOM 1801 O O . CYS A 1 227 ? -12.767 0.646 14.903 1.00 97.12 227 CYS A O 1
ATOM 1803 N N . LYS A 1 228 ? -13.514 2.388 13.708 1.00 95.94 228 LYS A N 1
ATOM 1804 C CA . LYS A 1 228 ? -14.624 2.682 14.622 1.00 95.94 228 LYS A CA 1
ATOM 1805 C C . LYS A 1 228 ? -15.669 1.567 14.680 1.00 95.94 228 LYS A C 1
ATOM 1807 O O . LYS A 1 228 ? -16.131 1.223 15.766 1.00 95.94 228 LYS A O 1
ATOM 1812 N N . LYS A 1 229 ? -16.004 0.952 13.540 1.00 96.31 229 LYS A N 1
ATOM 1813 C CA . LYS A 1 229 ? -16.866 -0.245 13.504 1.00 96.31 229 LYS A CA 1
ATOM 1814 C C . LYS A 1 229 ? -16.278 -1.375 14.341 1.00 96.31 229 LYS A C 1
ATOM 1816 O O . LYS A 1 229 ? -17.002 -1.997 15.116 1.00 96.31 229 LYS A O 1
ATOM 1821 N N . ARG A 1 230 ? -14.968 -1.609 14.216 1.00 95.81 230 ARG A N 1
ATOM 1822 C CA . ARG A 1 230 ? -14.251 -2.608 15.010 1.00 95.81 230 ARG A CA 1
ATOM 1823 C C . ARG A 1 230 ? -14.317 -2.287 16.503 1.00 95.81 230 ARG A C 1
ATOM 1825 O O . ARG A 1 230 ? -14.709 -3.164 17.259 1.00 95.81 230 ARG A O 1
ATOM 1832 N N . GLU A 1 231 ? -14.025 -1.053 16.921 1.00 94.44 231 GLU A N 1
ATOM 1833 C CA . GLU A 1 231 ? -14.106 -0.633 18.334 1.00 94.44 231 GLU A CA 1
ATOM 1834 C C . GLU A 1 231 ? -15.494 -0.895 18.940 1.00 94.44 231 GLU A C 1
ATOM 1836 O O . GLU A 1 231 ? -15.611 -1.463 20.029 1.00 94.44 231 GLU A O 1
ATOM 1841 N N . LEU A 1 232 ? -16.558 -0.524 18.219 1.00 94.12 232 LEU A N 1
ATOM 1842 C CA . LEU A 1 232 ? -17.936 -0.748 18.663 1.00 94.12 232 LEU A CA 1
ATOM 1843 C C . LEU A 1 232 ? -18.273 -2.237 18.754 1.00 94.12 232 LEU A C 1
ATOM 1845 O O . LEU A 1 232 ? -18.860 -2.679 19.742 1.00 94.12 232 LEU A O 1
ATOM 1849 N N . PHE A 1 233 ? -17.880 -3.017 17.750 1.00 95.81 233 PHE A N 1
ATOM 1850 C CA . PHE A 1 233 ? -18.124 -4.454 17.733 1.00 95.81 233 PHE A CA 1
ATOM 1851 C C . PHE A 1 233 ? -17.335 -5.182 18.831 1.00 95.81 233 PHE A C 1
ATOM 1853 O O . PHE A 1 233 ? -17.881 -6.028 19.535 1.00 95.81 233 PHE A O 1
ATOM 1860 N N . GLU A 1 234 ? -16.075 -4.809 19.064 1.00 94.50 234 GLU A N 1
ATOM 1861 C CA . GLU A 1 234 ? -15.274 -5.331 20.174 1.00 94.50 234 GLU A CA 1
ATOM 1862 C C . GLU A 1 234 ? -15.899 -5.005 21.529 1.00 94.50 234 GLU A C 1
ATOM 1864 O O . GLU A 1 234 ? -15.907 -5.855 22.420 1.00 94.50 234 GLU A O 1
ATOM 1869 N N . ALA A 1 235 ? -16.449 -3.801 21.701 1.00 93.44 235 ALA A N 1
ATOM 1870 C CA . ALA A 1 235 ? -17.163 -3.428 22.917 1.00 93.44 235 ALA A CA 1
ATOM 1871 C C . ALA A 1 235 ? -18.423 -4.284 23.135 1.00 93.44 235 ALA A C 1
ATOM 1873 O O . ALA A 1 235 ? -18.664 -4.728 24.260 1.00 93.44 235 ALA A O 1
ATOM 1874 N N . GLN A 1 236 ? -19.182 -4.577 22.073 1.00 94.31 236 GLN A N 1
ATOM 1875 C CA . GLN A 1 236 ? -20.346 -5.471 22.128 1.00 94.31 236 GLN A CA 1
ATOM 1876 C C . GLN A 1 236 ? -19.937 -6.895 22.521 1.00 94.31 236 GLN A C 1
ATOM 1878 O O . GLN A 1 236 ? -20.434 -7.424 23.515 1.00 94.31 236 GLN A O 1
ATOM 1883 N N . VAL A 1 237 ? -18.948 -7.472 21.832 1.00 95.06 237 VAL A N 1
ATOM 1884 C CA . VAL A 1 237 ? -18.420 -8.815 22.134 1.00 95.06 237 VAL A CA 1
ATOM 1885 C C . VAL A 1 237 ? -17.877 -8.891 23.565 1.00 95.06 237 VAL A C 1
ATOM 1887 O O . VAL A 1 237 ? -18.017 -9.909 24.246 1.00 95.06 237 VAL A O 1
ATOM 1890 N N . ARG A 1 238 ? -17.262 -7.811 24.060 1.00 94.06 238 ARG A N 1
ATOM 1891 C CA . ARG A 1 238 ? -16.778 -7.713 25.442 1.00 94.06 238 ARG A CA 1
ATOM 1892 C C . ARG A 1 238 ? -17.933 -7.767 26.444 1.00 94.06 238 ARG A C 1
ATOM 1894 O O . ARG A 1 238 ? -17.859 -8.527 27.411 1.00 94.06 238 ARG A O 1
ATOM 1901 N N . ALA A 1 239 ? -18.991 -6.997 26.196 1.00 94.44 239 ALA A N 1
ATOM 1902 C CA . ALA A 1 239 ? -20.179 -6.959 27.042 1.00 94.44 239 ALA A CA 1
ATOM 1903 C C . ALA A 1 239 ? -20.895 -8.318 27.082 1.00 94.44 239 ALA A C 1
ATOM 1905 O O . ALA A 1 239 ? -21.242 -8.793 28.162 1.00 94.44 239 ALA A O 1
ATOM 1906 N N . GLU A 1 240 ? -21.026 -8.991 25.936 1.00 95.50 240 GLU A N 1
ATOM 1907 C CA . GLU A 1 240 ? -21.604 -10.340 25.833 1.00 95.50 240 GLU A CA 1
ATOM 1908 C C . GLU A 1 240 ? -20.832 -11.383 26.652 1.00 95.50 240 GLU A C 1
ATOM 1910 O O . GLU A 1 240 ? -21.417 -12.323 27.187 1.00 95.50 240 GLU A O 1
ATOM 1915 N N . ARG A 1 241 ? -19.515 -11.199 26.801 1.00 94.88 241 ARG A N 1
ATOM 1916 C CA . ARG A 1 241 ? -18.644 -12.069 27.608 1.00 94.88 241 ARG A CA 1
ATOM 1917 C C . ARG A 1 241 ? -18.562 -11.665 29.083 1.00 94.88 241 ARG A C 1
ATOM 1919 O O . ARG A 1 241 ? -17.803 -12.277 29.830 1.00 94.88 241 ARG A O 1
ATOM 1926 N N . GLY A 1 242 ? -19.297 -10.636 29.511 1.00 94.62 242 GLY A N 1
ATOM 1927 C CA . GLY A 1 242 ? -19.243 -10.123 30.884 1.00 94.62 242 GLY A CA 1
ATOM 1928 C C . GLY A 1 242 ? -17.900 -9.481 31.253 1.00 94.62 242 GLY A C 1
ATOM 1929 O O . GLY A 1 242 ? -17.562 -9.376 32.432 1.00 94.62 242 GLY A O 1
ATOM 1930 N N . LEU A 1 243 ? -17.113 -9.067 30.258 1.00 93.19 243 LEU A N 1
ATOM 1931 C CA . LEU A 1 243 ? -15.833 -8.399 30.462 1.00 93.19 243 LEU A CA 1
ATOM 1932 C C . LEU A 1 243 ? -16.057 -6.892 30.673 1.00 93.19 243 LEU A C 1
ATOM 1934 O O . LEU A 1 243 ? -16.911 -6.275 30.035 1.00 93.19 243 LEU A O 1
ATOM 1938 N N . LYS A 1 244 ? -15.278 -6.277 31.569 1.00 90.75 244 LYS A N 1
ATOM 1939 C CA . LYS A 1 244 ? -15.406 -4.842 31.875 1.00 90.75 244 LYS A CA 1
ATOM 1940 C C . LYS A 1 244 ? -14.930 -3.974 30.701 1.00 90.75 244 LYS A C 1
ATOM 1942 O O . LYS A 1 244 ? -13.867 -4.270 30.149 1.00 90.75 244 LYS A O 1
ATOM 1947 N N . PRO A 1 245 ? -15.642 -2.882 30.358 1.00 87.62 245 PRO A N 1
ATOM 1948 C CA . PRO A 1 245 ? -15.175 -1.922 29.358 1.00 87.62 245 PRO A CA 1
ATOM 1949 C C . PRO A 1 245 ? -13.830 -1.317 29.788 1.00 87.62 245 PRO A C 1
ATOM 1951 O O . PRO A 1 245 ? -13.626 -1.039 30.968 1.00 87.62 245 PRO A O 1
ATOM 1954 N N . GLY A 1 246 ? -12.900 -1.154 28.843 1.00 78.06 246 GLY A N 1
ATOM 1955 C CA . GLY A 1 246 ? -11.578 -0.564 29.102 1.00 78.06 246 GLY A CA 1
ATOM 1956 C C . GLY A 1 246 ? -10.562 -1.475 29.806 1.00 78.06 246 GLY A C 1
ATOM 1957 O O . GLY A 1 246 ? -9.502 -1.004 30.204 1.00 78.06 246 GLY A O 1
ATOM 1958 N N . GLY A 1 247 ? -10.848 -2.772 29.974 1.00 79.06 247 GLY A N 1
ATOM 1959 C CA . GLY A 1 247 ? -9.861 -3.719 30.497 1.00 79.06 247 GLY A CA 1
ATOM 1960 C C . GLY A 1 247 ? -8.636 -3.825 29.579 1.00 79.06 247 GLY A C 1
ATOM 1961 O O . GLY A 1 247 ? -8.760 -4.275 28.443 1.00 79.06 247 GLY A O 1
ATOM 1962 N N . THR A 1 248 ? -7.462 -3.454 30.093 1.00 68.00 248 THR A N 1
ATOM 1963 C CA . THR A 1 248 ? -6.166 -3.422 29.383 1.00 68.00 248 THR A CA 1
ATOM 1964 C C . THR A 1 248 ? -5.592 -4.800 29.043 1.00 68.00 248 THR A C 1
ATOM 1966 O O . THR A 1 248 ? -4.631 -4.895 28.288 1.00 68.00 248 THR A O 1
ATOM 1969 N N . ALA A 1 249 ? -6.139 -5.877 29.607 1.00 54.78 249 ALA A N 1
ATOM 1970 C CA . ALA A 1 249 ? -5.421 -7.146 29.686 1.00 54.78 249 ALA A CA 1
ATOM 1971 C C . ALA A 1 249 ? -5.597 -8.087 28.482 1.00 54.78 249 ALA A C 1
ATOM 1973 O O . ALA A 1 249 ? -4.837 -9.044 28.367 1.00 54.78 249 ALA A O 1
ATOM 1974 N N . GLU A 1 250 ? -6.551 -7.854 27.576 1.00 72.94 250 GLU A N 1
ATOM 1975 C CA . GLU A 1 250 ? -6.747 -8.783 26.460 1.00 72.94 250 GLU A CA 1
ATOM 1976 C C . GLU A 1 250 ? -7.379 -8.098 25.245 1.00 72.94 250 GLU A C 1
ATOM 1978 O O . GLU A 1 250 ? -8.551 -7.705 25.254 1.00 72.94 250 GLU A O 1
ATOM 1983 N N . HIS A 1 251 ? -6.584 -7.952 24.184 1.00 80.25 251 HIS A N 1
ATOM 1984 C CA . HIS A 1 251 ? -7.105 -7.660 22.853 1.00 80.25 251 HIS A CA 1
ATOM 1985 C C . HIS A 1 251 ? -8.033 -8.802 22.439 1.00 80.25 251 HIS A C 1
ATOM 1987 O O . HIS A 1 251 ? -7.655 -9.977 22.481 1.00 80.25 251 HIS A O 1
ATOM 1993 N N . LEU A 1 252 ? -9.256 -8.456 22.050 1.00 90.88 252 LEU A N 1
ATOM 1994 C CA . LEU A 1 252 ? -10.274 -9.440 21.722 1.00 90.88 252 LEU A CA 1
ATOM 1995 C C . LEU A 1 252 ? -10.055 -9.980 20.311 1.00 90.88 252 LEU A C 1
ATOM 1997 O O . LEU A 1 252 ? -9.799 -9.245 19.362 1.00 90.88 252 LEU A O 1
ATOM 2001 N N . SER A 1 253 ? -10.184 -11.297 20.174 1.00 94.12 253 SER A N 1
ATOM 2002 C CA . SER A 1 253 ? -10.257 -11.936 18.864 1.00 94.12 253 SER A CA 1
ATOM 2003 C C . SER A 1 253 ? -11.685 -11.823 18.330 1.00 94.12 253 SER A C 1
ATOM 2005 O O . SER A 1 253 ? -12.621 -12.324 18.966 1.00 94.12 253 SER A O 1
ATOM 2007 N N . ILE A 1 254 ? -11.843 -11.168 17.178 1.00 96.44 254 ILE A N 1
ATOM 2008 C CA . ILE A 1 254 ? -13.127 -11.021 16.488 1.00 96.44 254 ILE A CA 1
ATOM 2009 C C . ILE A 1 254 ? -13.582 -12.388 15.955 1.00 96.44 254 ILE A C 1
ATOM 2011 O O . ILE A 1 254 ? -12.817 -13.041 15.242 1.00 96.44 254 ILE A O 1
ATOM 2015 N N . PRO A 1 255 ? -14.798 -12.864 16.275 1.00 96.12 255 PRO A N 1
ATOM 2016 C CA . PRO A 1 255 ? -15.298 -14.119 15.726 1.00 96.12 255 PRO A CA 1
ATOM 2017 C C . PRO A 1 255 ? -15.540 -14.025 14.204 1.00 96.12 255 PRO A C 1
ATOM 2019 O O . PRO A 1 255 ? -15.802 -12.938 13.686 1.00 96.12 255 PRO A O 1
ATOM 2022 N N . PRO A 1 256 ? -15.507 -15.154 13.472 1.00 96.50 256 PRO A N 1
ATOM 2023 C CA . PRO A 1 256 ? -15.972 -15.205 12.085 1.00 96.50 256 PRO A CA 1
ATOM 2024 C C . PRO A 1 256 ? -17.425 -14.709 11.953 1.00 96.50 256 PRO A C 1
ATOM 2026 O O . PRO A 1 256 ? -18.234 -15.014 12.834 1.00 96.50 256 PRO A O 1
ATOM 2029 N N . PRO A 1 257 ? -17.800 -14.001 10.868 1.00 96.38 257 PRO A N 1
ATOM 2030 C CA . PRO A 1 257 ? -17.014 -13.714 9.659 1.00 96.38 257 PRO A CA 1
ATOM 2031 C C . PRO A 1 257 ? -16.154 -12.434 9.725 1.00 96.38 257 PRO A C 1
ATOM 2033 O O . PRO A 1 257 ? -15.636 -12.005 8.695 1.00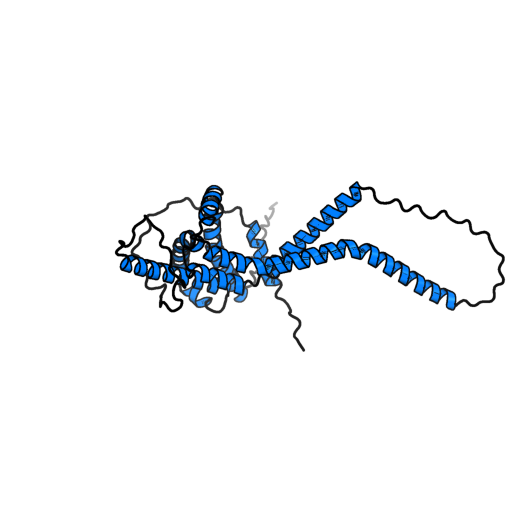 96.38 257 PRO A O 1
ATOM 2036 N N . GLY A 1 258 ? -16.023 -11.800 10.893 1.00 96.69 258 GLY A N 1
ATOM 2037 C CA . GLY A 1 258 ? -15.418 -10.476 11.047 1.00 96.69 258 GLY A CA 1
ATOM 2038 C C . GLY A 1 258 ? -16.421 -9.434 11.542 1.00 96.69 258 GLY A C 1
ATOM 2039 O O . GLY A 1 258 ? -17.508 -9.769 12.015 1.00 96.69 258 GLY A O 1
ATOM 2040 N N . VAL A 1 259 ? -16.052 -8.159 11.433 1.00 97.50 259 VAL A N 1
ATOM 2041 C CA . VAL A 1 259 ? -16.915 -7.034 11.818 1.00 97.50 259 VAL A CA 1
ATOM 2042 C C . VAL A 1 259 ? -17.979 -6.811 10.729 1.00 97.50 259 VAL A C 1
ATOM 2044 O O . VAL A 1 259 ? -17.617 -6.690 9.552 1.00 97.50 259 VAL A O 1
ATOM 2047 N N . PRO A 1 260 ? -19.281 -6.730 11.069 1.00 97.56 260 PRO A N 1
ATOM 2048 C CA . PRO A 1 260 ? -20.329 -6.457 10.088 1.00 97.56 260 PRO A CA 1
ATOM 2049 C C . PRO A 1 260 ? -20.118 -5.116 9.369 1.00 97.56 260 PRO A C 1
ATOM 2051 O O . PRO A 1 260 ? -19.817 -4.090 9.984 1.00 97.56 260 PRO A O 1
ATOM 2054 N N . ARG A 1 261 ? -20.264 -5.119 8.039 1.00 96.56 261 ARG A N 1
ATOM 2055 C CA . ARG A 1 261 ? -19.999 -3.941 7.188 1.00 96.56 261 ARG A CA 1
ATOM 2056 C C . ARG A 1 261 ? -21.073 -2.858 7.327 1.00 96.56 261 ARG A C 1
ATOM 2058 O O . ARG A 1 261 ? -20.784 -1.688 7.079 1.00 96.56 261 ARG A O 1
ATOM 2065 N N . ASP A 1 262 ? -22.276 -3.258 7.712 1.00 95.56 262 ASP A N 1
ATOM 2066 C CA . ASP A 1 262 ? -23.510 -2.479 7.823 1.00 95.56 262 ASP A CA 1
ATOM 2067 C C . ASP A 1 262 ? -23.712 -1.814 9.194 1.00 95.56 262 ASP A C 1
ATOM 2069 O O . ASP A 1 262 ? -24.745 -1.191 9.419 1.00 95.56 262 ASP A O 1
ATOM 2073 N N . LEU A 1 263 ? -22.725 -1.892 10.095 1.00 92.81 263 LEU A N 1
ATOM 2074 C CA . LEU A 1 263 ? -22.742 -1.120 11.336 1.00 92.81 263 LEU A CA 1
ATOM 2075 C C . LEU A 1 263 ? -22.771 0.381 11.023 1.00 92.81 263 LEU A C 1
ATOM 2077 O O . LEU A 1 263 ? -21.847 0.908 10.397 1.00 92.81 263 LEU A O 1
ATOM 2081 N N . ASP A 1 264 ? -23.830 1.051 11.475 1.00 91.69 264 ASP A N 1
ATOM 2082 C CA . ASP A 1 264 ? -23.980 2.494 11.338 1.00 91.69 264 ASP A CA 1
ATOM 2083 C C . ASP A 1 264 ? -23.060 3.200 12.335 1.00 91.69 264 ASP A C 1
ATOM 2085 O O . ASP A 1 264 ? -23.187 3.049 13.553 1.00 91.69 264 ASP A O 1
ATOM 2089 N N . VAL A 1 265 ? -22.075 3.917 11.800 1.00 90.75 265 VAL A N 1
ATOM 2090 C CA . VAL A 1 265 ? -21.065 4.622 12.581 1.00 90.75 265 VAL A CA 1
ATOM 2091 C C . VAL A 1 265 ? -20.863 5.995 11.973 1.00 90.75 265 VAL A C 1
ATOM 2093 O O . VAL A 1 265 ? -20.414 6.137 10.837 1.00 90.75 265 VAL A O 1
ATOM 2096 N N . SER A 1 266 ? -21.138 7.011 12.778 1.00 85.38 266 SER A N 1
ATOM 2097 C CA . SER A 1 266 ? -20.833 8.399 12.473 1.00 85.38 266 SER A CA 1
ATOM 2098 C C . SER A 1 266 ? -19.536 8.794 13.174 1.00 85.38 266 SER A C 1
ATOM 2100 O O . SER A 1 266 ? -19.402 8.662 14.390 1.00 85.38 266 SER A O 1
ATOM 2102 N N . VAL A 1 267 ? -18.563 9.308 12.415 1.00 77.44 267 VAL A N 1
ATOM 2103 C CA . VAL A 1 267 ? -17.290 9.814 12.974 1.00 77.44 267 VAL A CA 1
ATOM 2104 C C . VAL A 1 267 ? -17.510 11.076 13.822 1.00 77.44 267 VAL A C 1
ATOM 2106 O O . VAL A 1 267 ? -16.658 11.447 14.624 1.00 77.44 267 VAL A O 1
ATOM 2109 N N . GLY A 1 268 ? -18.660 11.742 13.664 1.00 71.69 268 GLY A N 1
ATOM 2110 C CA . GLY A 1 268 ? -18.990 12.978 14.370 1.00 71.69 268 GLY A CA 1
ATOM 2111 C C . GLY A 1 268 ? -19.494 12.794 15.801 1.00 71.69 268 GLY A C 1
ATOM 2112 O O . GLY A 1 268 ? -19.494 13.773 16.541 1.00 71.69 268 GLY A O 1
ATOM 2113 N N . ASP A 1 269 ? -19.896 11.579 16.185 1.00 65.06 269 ASP A N 1
ATOM 2114 C CA . ASP A 1 269 ? -20.644 11.337 17.427 1.00 65.06 269 ASP A CA 1
ATOM 2115 C C . ASP A 1 269 ? -19.813 10.687 18.538 1.00 65.06 269 ASP A C 1
ATOM 2117 O O . ASP A 1 269 ? -20.340 10.378 19.608 1.00 65.06 269 ASP A O 1
ATOM 2121 N N . THR A 1 270 ? -18.505 10.488 18.338 1.00 55.00 270 THR A N 1
ATOM 2122 C CA . THR A 1 270 ? -17.646 10.036 19.437 1.00 55.00 270 THR A CA 1
ATOM 2123 C C . THR A 1 270 ? -17.530 11.141 20.487 1.00 55.00 270 THR A C 1
ATOM 2125 O O . THR A 1 270 ? -17.002 12.210 20.171 1.00 55.00 270 THR A O 1
ATOM 2128 N N . PRO A 1 271 ? -17.982 10.911 21.734 1.00 51.41 271 PRO A N 1
ATOM 2129 C CA . PRO A 1 271 ? -17.826 11.888 22.798 1.00 51.41 271 PRO A CA 1
ATOM 2130 C C . PRO A 1 271 ? -16.334 12.159 22.998 1.00 51.41 271 PRO A C 1
ATOM 2132 O O . PRO A 1 271 ? -15.561 11.219 23.176 1.00 51.41 271 PRO A O 1
ATOM 2135 N N . HIS A 1 272 ? -15.940 13.432 23.016 1.00 48.31 272 HIS A N 1
ATOM 2136 C CA . HIS A 1 272 ? -14.576 13.930 23.262 1.00 48.31 272 HIS A CA 1
ATOM 2137 C C . HIS A 1 272 ? -13.988 13.561 24.652 1.00 48.31 272 HIS A C 1
ATOM 2139 O O . HIS A 1 272 ? -13.099 14.240 25.150 1.00 48.31 272 HIS A O 1
ATOM 2145 N N . HIS A 1 273 ? -14.484 12.520 25.328 1.00 40.91 273 HIS A N 1
ATOM 2146 C CA . HIS A 1 273 ? -14.247 12.273 26.753 1.00 40.91 273 HIS A CA 1
ATOM 2147 C C . HIS A 1 273 ? -13.190 11.195 27.059 1.00 40.91 273 HIS A C 1
ATOM 2149 O O . HIS A 1 273 ? -13.094 10.717 28.187 1.00 40.91 273 HIS A O 1
ATOM 2155 N N . LEU A 1 274 ? -12.355 10.822 26.095 1.00 40.94 274 LEU A N 1
ATOM 2156 C CA . LEU A 1 274 ? -11.087 10.166 26.409 1.00 40.94 274 LEU A CA 1
ATOM 2157 C C . LEU A 1 274 ? -9.982 11.154 26.064 1.00 40.94 274 LEU A C 1
ATOM 2159 O O . LEU A 1 274 ? -9.364 11.069 25.008 1.00 40.94 274 LEU A O 1
ATOM 2163 N N . SER A 1 275 ? -9.800 12.140 26.946 1.00 40.03 275 SER A N 1
ATOM 2164 C CA . SER A 1 275 ? -8.585 12.945 26.996 1.00 40.03 275 SER A CA 1
ATOM 2165 C C . SER A 1 275 ? -7.421 11.982 27.202 1.00 40.03 275 SER A C 1
ATOM 2167 O O . SER A 1 275 ? -7.179 11.505 28.311 1.00 40.03 275 SER A O 1
ATOM 2169 N N . PHE A 1 276 ? -6.788 11.621 26.094 1.00 44.59 276 PHE A N 1
ATOM 2170 C CA . PHE A 1 276 ? -5.509 10.946 26.060 1.00 44.59 276 PHE A CA 1
ATOM 2171 C C . PHE A 1 276 ? -4.533 11.846 26.818 1.00 44.59 276 PHE A C 1
ATOM 2173 O O . PHE A 1 276 ? -4.377 13.012 26.456 1.00 44.59 276 PHE A O 1
ATOM 2180 N N . GLU A 1 277 ? -3.986 11.349 27.927 1.00 42.53 277 GLU A N 1
ATOM 2181 C CA . GLU A 1 277 ? -2.939 12.054 28.657 1.00 42.53 277 GLU A CA 1
ATOM 2182 C C . GLU A 1 277 ? -1.828 12.438 27.673 1.00 42.53 277 GLU A C 1
ATOM 2184 O O . GLU A 1 277 ? -1.357 11.630 26.874 1.00 42.53 277 GLU A O 1
ATOM 2189 N N . GLU A 1 278 ? -1.504 13.721 27.719 1.00 43.78 278 GLU A N 1
ATOM 2190 C CA . GLU A 1 278 ? -0.534 14.472 26.937 1.00 43.78 278 GLU A CA 1
ATOM 2191 C C . GLU A 1 278 ? 0.793 13.696 26.818 1.00 43.78 278 GLU A C 1
ATOM 2193 O O . GLU A 1 278 ? 1.597 13.631 27.746 1.00 43.78 278 GLU A O 1
ATOM 2198 N N . PHE A 1 279 ? 1.005 13.034 25.677 1.00 40.78 279 PHE A N 1
ATOM 2199 C CA . PHE A 1 279 ? 2.304 12.471 25.319 1.00 40.78 279 PHE A CA 1
ATOM 2200 C C . PHE A 1 279 ? 3.127 13.586 24.669 1.00 40.78 279 PHE A C 1
ATOM 2202 O O . PHE A 1 279 ? 3.134 13.729 23.445 1.00 40.78 279 PHE A O 1
ATOM 2209 N N . ASP A 1 280 ? 3.801 14.381 25.503 1.00 36.03 280 ASP A N 1
ATOM 2210 C CA . ASP A 1 280 ? 4.794 15.393 25.115 1.00 36.03 280 ASP A CA 1
ATOM 2211 C C . ASP A 1 280 ? 6.071 14.723 24.574 1.00 36.03 280 ASP A C 1
ATOM 2213 O O . ASP A 1 280 ? 7.139 14.726 25.186 1.00 36.03 280 ASP A O 1
ATOM 2217 N N . GLY A 1 281 ? 5.948 14.065 23.423 1.00 40.34 281 GLY A N 1
ATOM 2218 C CA . GLY A 1 281 ? 7.084 13.571 22.657 1.00 40.34 281 GLY A CA 1
ATOM 2219 C C . GLY A 1 281 ? 7.532 14.626 21.656 1.00 40.34 281 GLY A C 1
ATOM 2220 O O . GLY A 1 281 ? 6.896 14.763 20.613 1.00 40.34 281 GLY A O 1
ATOM 2221 N N . ASP A 1 282 ? 8.623 15.332 21.969 1.00 38.25 282 ASP A N 1
ATOM 2222 C CA . ASP A 1 282 ? 9.296 16.338 21.134 1.00 38.25 282 ASP A CA 1
ATOM 2223 C C . ASP A 1 282 ? 9.320 15.965 19.636 1.00 38.25 282 ASP A C 1
ATOM 2225 O O . ASP A 1 282 ? 10.136 15.170 19.158 1.00 38.25 282 ASP A O 1
ATOM 2229 N N . LEU A 1 283 ? 8.411 16.577 18.873 1.00 41.69 283 LEU A N 1
ATOM 2230 C CA . LEU A 1 283 ? 8.209 16.374 17.438 1.00 41.69 283 LEU A CA 1
ATOM 2231 C C . LEU A 1 283 ? 9.081 17.333 16.600 1.00 41.69 283 LEU A C 1
ATOM 2233 O O . LEU A 1 283 ? 8.598 17.928 15.644 1.00 41.69 283 LEU A O 1
ATOM 2237 N N . GLU A 1 284 ? 10.363 17.513 16.940 1.00 44.78 284 GLU A N 1
ATOM 2238 C CA . GLU A 1 284 ? 11.266 18.416 16.190 1.00 44.78 284 GLU A CA 1
ATOM 2239 C C . GLU A 1 284 ? 12.418 17.717 15.437 1.00 44.78 284 GLU A C 1
ATOM 2241 O O . GLU A 1 284 ? 13.253 18.380 14.827 1.00 44.78 284 GLU A O 1
ATOM 2246 N N . ALA A 1 285 ? 12.460 16.381 15.370 1.00 44.97 285 ALA A N 1
ATOM 2247 C CA . ALA A 1 285 ? 13.614 15.660 14.800 1.00 44.97 285 ALA A CA 1
ATOM 2248 C C . ALA A 1 285 ? 13.363 14.848 13.509 1.00 44.97 285 ALA A C 1
ATOM 2250 O O . ALA A 1 285 ? 14.173 13.985 13.168 1.00 44.97 285 ALA A O 1
ATOM 2251 N N . VAL A 1 286 ? 12.288 15.095 12.748 1.00 45.38 286 VAL A N 1
ATOM 2252 C CA . VAL A 1 286 ? 12.033 14.369 11.480 1.00 45.38 286 VAL A CA 1
ATOM 2253 C C . VAL A 1 286 ? 11.810 15.333 10.312 1.00 45.38 286 VAL A C 1
ATOM 2255 O O . VAL A 1 286 ? 10.758 15.339 9.691 1.00 45.38 286 VAL A O 1
ATOM 2258 N N . ASN A 1 287 ? 12.819 16.146 9.988 1.00 41.22 287 ASN A N 1
ATOM 2259 C CA . ASN A 1 287 ? 12.819 16.978 8.772 1.00 41.22 287 ASN A CA 1
ATOM 2260 C C . ASN A 1 287 ? 13.866 16.536 7.724 1.00 41.22 287 ASN A C 1
ATOM 2262 O O . ASN A 1 287 ? 14.224 17.308 6.843 1.00 41.22 287 ASN A O 1
ATOM 2266 N N . ASP A 1 288 ? 14.366 15.295 7.794 1.00 45.09 288 ASP A N 1
ATOM 2267 C CA . ASP A 1 288 ? 15.468 14.830 6.923 1.00 45.09 288 ASP A CA 1
ATOM 2268 C C . ASP A 1 288 ? 15.115 13.615 6.035 1.00 45.09 288 ASP A C 1
ATOM 2270 O O . ASP A 1 288 ? 15.985 12.894 5.549 1.00 45.09 288 ASP A O 1
ATOM 2274 N N . LYS A 1 289 ? 13.818 13.347 5.801 1.00 45.00 289 LYS A N 1
ATOM 2275 C CA . LYS A 1 289 ? 13.346 12.184 5.006 1.00 45.00 289 LYS A CA 1
ATOM 2276 C C . LYS A 1 289 ? 12.515 12.527 3.760 1.00 45.00 289 LYS A C 1
ATOM 2278 O O . LYS A 1 289 ? 11.861 11.651 3.196 1.00 45.00 289 LYS A O 1
ATOM 2283 N N . ASN A 1 290 ? 12.638 13.750 3.242 1.00 47.59 290 ASN A N 1
ATOM 2284 C CA . ASN A 1 290 ? 11.957 14.210 2.017 1.00 47.59 290 ASN A CA 1
ATOM 2285 C C . ASN A 1 290 ? 12.366 13.476 0.717 1.00 47.59 290 ASN A C 1
ATOM 2287 O O . ASN A 1 290 ? 11.798 13.742 -0.339 1.00 47.59 290 ASN A O 1
ATOM 2291 N N . ASN A 1 291 ? 13.303 12.522 0.763 1.00 46.91 291 ASN A N 1
ATOM 2292 C CA . ASN A 1 291 ? 13.755 11.785 -0.423 1.00 46.91 291 ASN A CA 1
ATOM 2293 C C . ASN A 1 291 ? 12.858 10.608 -0.838 1.00 46.91 291 ASN A C 1
ATOM 2295 O O . ASN A 1 291 ? 12.991 10.145 -1.965 1.00 46.91 291 ASN A O 1
ATOM 2299 N N . LEU A 1 292 ? 11.958 10.111 0.022 1.00 40.56 292 LEU A N 1
ATOM 2300 C CA . LEU A 1 292 ? 11.061 9.007 -0.365 1.00 40.56 292 LEU A CA 1
ATOM 2301 C C . LEU A 1 292 ? 9.739 9.494 -0.989 1.00 40.56 292 LEU A C 1
ATOM 2303 O O . LEU A 1 292 ? 9.045 8.723 -1.643 1.00 40.56 292 LEU A O 1
ATOM 2307 N N . VAL A 1 293 ? 9.379 10.762 -0.769 1.00 44.09 293 VAL A N 1
ATOM 2308 C CA . VAL A 1 293 ? 8.067 11.333 -1.129 1.00 44.09 293 VAL A CA 1
ATOM 2309 C C . VAL A 1 293 ? 8.094 12.053 -2.481 1.00 44.09 293 VAL A C 1
ATOM 2311 O O . VAL A 1 293 ? 7.098 12.054 -3.205 1.00 44.09 293 VAL A O 1
ATOM 2314 N N . SER A 1 294 ? 9.248 12.582 -2.893 1.00 50.47 294 SER A N 1
ATOM 2315 C CA . SER A 1 294 ? 9.441 13.136 -4.241 1.00 50.47 294 SER A CA 1
ATOM 2316 C C . SER A 1 294 ? 9.231 12.098 -5.356 1.00 50.47 294 SER A C 1
ATOM 2318 O O . SER A 1 294 ? 8.843 12.474 -6.461 1.00 50.47 294 SER A O 1
ATOM 2320 N N . ASP A 1 295 ? 9.392 10.805 -5.053 1.00 48.19 295 ASP A N 1
ATOM 2321 C CA . ASP A 1 295 ? 9.148 9.699 -5.991 1.00 48.19 295 ASP A CA 1
ATOM 2322 C C . ASP A 1 295 ? 7.646 9.492 -6.287 1.00 48.19 295 ASP A C 1
ATOM 2324 O O . ASP A 1 295 ? 7.269 9.085 -7.384 1.00 48.19 295 ASP A O 1
ATOM 2328 N N . TRP A 1 296 ? 6.758 9.864 -5.354 1.00 47.25 296 TRP A N 1
ATOM 2329 C CA . TRP A 1 296 ? 5.306 9.789 -5.560 1.00 47.25 296 TRP A CA 1
ATOM 2330 C C . TRP A 1 296 ? 4.773 10.970 -6.381 1.00 47.25 296 TRP A C 1
ATOM 2332 O O . TRP A 1 296 ? 3.940 10.765 -7.262 1.00 47.25 296 TRP A O 1
ATOM 2342 N N . ARG A 1 297 ? 5.303 12.187 -6.168 1.00 50.28 297 ARG A N 1
ATOM 2343 C CA . ARG A 1 297 ? 4.891 13.396 -6.917 1.00 50.28 297 ARG A CA 1
ATOM 2344 C C . ARG A 1 297 ? 5.237 13.330 -8.407 1.00 50.28 297 ARG A C 1
ATOM 2346 O O . ARG A 1 297 ? 4.503 13.877 -9.218 1.00 50.28 297 ARG A O 1
ATOM 2353 N N . SER A 1 298 ? 6.309 12.629 -8.786 1.00 51.94 298 SER A N 1
ATOM 2354 C CA . SER A 1 298 ? 6.679 12.433 -10.199 1.00 51.94 298 SER A CA 1
ATOM 2355 C C . SER A 1 298 ? 5.717 11.514 -10.966 1.00 51.94 298 SER A C 1
ATOM 2357 O O . SER A 1 298 ? 5.828 11.408 -12.189 1.00 51.94 298 SER A O 1
ATOM 2359 N N . PHE A 1 299 ? 4.838 10.788 -10.275 1.00 46.47 299 PHE A N 1
ATOM 2360 C CA . PHE A 1 299 ? 4.101 9.683 -10.879 1.00 46.47 299 PHE A CA 1
ATOM 2361 C C . PHE A 1 299 ? 2.746 10.100 -11.460 1.00 46.47 299 PHE A C 1
ATOM 2363 O O . PHE A 1 299 ? 2.333 9.547 -12.478 1.00 46.47 299 PHE A O 1
ATOM 2370 N N . ASP A 1 300 ? 2.078 11.086 -10.858 1.00 50.09 300 ASP A N 1
ATOM 2371 C CA . ASP A 1 300 ? 0.747 11.531 -11.300 1.00 50.09 300 ASP A CA 1
ATOM 2372 C C . ASP A 1 300 ? 0.804 12.417 -12.560 1.00 50.09 300 ASP A C 1
ATOM 2374 O O . ASP A 1 300 ? -0.162 12.489 -13.319 1.00 50.09 300 ASP A O 1
ATOM 2378 N N . ASP A 1 301 ? 1.968 12.996 -12.871 1.00 54.00 301 ASP A N 1
ATOM 2379 C CA . ASP A 1 301 ? 2.193 13.733 -14.123 1.00 54.00 301 ASP A CA 1
ATOM 2380 C C . ASP A 1 301 ? 2.301 12.816 -15.361 1.00 54.00 301 ASP A C 1
ATOM 2382 O O . ASP A 1 301 ? 2.285 13.300 -16.495 1.00 54.00 301 ASP A O 1
ATOM 2386 N N . PHE A 1 302 ? 2.380 11.488 -15.182 1.00 46.97 302 PHE A N 1
ATOM 2387 C CA . PHE A 1 302 ? 2.501 10.529 -16.288 1.00 46.97 302 PHE A CA 1
ATOM 2388 C C . PHE A 1 302 ? 1.164 9.911 -16.734 1.00 46.97 302 PHE A C 1
ATOM 2390 O O . PHE A 1 302 ? 1.140 9.099 -17.658 1.00 46.97 302 PHE A O 1
ATOM 2397 N N . GLU A 1 303 ? 0.029 10.319 -16.155 1.00 49.28 303 GLU A N 1
ATOM 2398 C CA . GLU A 1 303 ? -1.309 9.888 -16.600 1.00 49.28 303 GLU A CA 1
ATOM 2399 C C . GLU A 1 303 ? -1.787 10.602 -17.892 1.00 49.28 303 GLU A C 1
ATOM 2401 O O . GLU A 1 303 ? -2.976 10.634 -18.216 1.00 49.28 303 GLU A O 1
ATOM 2406 N N . GLY A 1 304 ? -0.846 11.172 -18.654 1.00 49.56 304 GLY A N 1
ATOM 2407 C CA . GLY A 1 304 ? -1.063 11.769 -19.966 1.00 49.56 304 GLY A CA 1
ATOM 2408 C C . GLY A 1 304 ? -1.186 10.717 -21.071 1.00 49.56 304 GLY A C 1
ATOM 2409 O O . GLY A 1 304 ? -0.242 9.989 -21.361 1.00 49.56 304 GLY A O 1
ATOM 2410 N N . ASP A 1 305 ? -2.354 10.706 -21.712 1.00 44.66 305 ASP A N 1
ATOM 2411 C CA . ASP A 1 305 ? -2.687 10.015 -22.961 1.00 44.66 305 ASP A CA 1
ATOM 2412 C C . ASP A 1 305 ? -2.668 8.479 -22.930 1.00 44.66 305 ASP A C 1
ATOM 2414 O O . ASP A 1 305 ? -1.823 7.810 -23.529 1.00 44.66 305 ASP A O 1
ATOM 2418 N N . ARG A 1 306 ? -3.740 7.889 -22.377 1.00 45.97 306 ARG A N 1
ATOM 2419 C CA . ARG A 1 306 ? -4.233 6.629 -22.956 1.00 45.97 306 ARG A CA 1
ATOM 2420 C C . ARG A 1 306 ? -4.692 6.934 -24.387 1.00 45.97 306 ARG A C 1
ATOM 2422 O O . ARG A 1 306 ? -5.615 7.736 -24.543 1.00 45.97 306 ARG A O 1
ATOM 2429 N N . PRO A 1 307 ? -4.089 6.333 -25.429 1.00 47.16 307 PRO A N 1
ATOM 2430 C CA . PRO A 1 307 ? -4.579 6.495 -26.787 1.00 47.16 307 PRO A CA 1
ATOM 2431 C C . PRO A 1 307 ? -6.013 5.972 -26.829 1.00 47.16 307 PRO A C 1
ATOM 2433 O O . PRO A 1 307 ? -6.263 4.815 -26.501 1.00 47.16 307 PRO A O 1
ATOM 2436 N N . GLY A 1 308 ? -6.951 6.860 -27.155 1.00 55.94 308 GLY A N 1
ATOM 2437 C CA . GLY A 1 308 ? -8.362 6.522 -27.237 1.00 55.94 308 GLY A CA 1
ATOM 2438 C C . GLY A 1 308 ? -8.582 5.360 -28.197 1.00 55.94 308 GLY A C 1
ATOM 2439 O O . GLY A 1 308 ? -8.162 5.425 -29.356 1.00 55.94 308 GLY A O 1
ATOM 2440 N N . ASP A 1 309 ? -9.250 4.324 -27.697 1.00 46.81 309 ASP A N 1
ATOM 2441 C CA . ASP A 1 309 ? -9.830 3.267 -28.512 1.00 46.81 309 ASP A CA 1
ATOM 2442 C C . ASP A 1 309 ? -10.775 3.915 -29.538 1.00 46.81 309 ASP A C 1
ATOM 2444 O O . ASP A 1 309 ? -11.771 4.555 -29.184 1.00 46.81 309 ASP A O 1
ATOM 2448 N N . LYS A 1 310 ? -10.406 3.794 -30.814 1.00 47.03 310 LYS A N 1
ATOM 2449 C CA . LYS A 1 310 ? -11.279 4.003 -31.970 1.00 47.03 310 LYS A CA 1
ATOM 2450 C C . LYS A 1 310 ? -11.727 2.654 -32.501 1.00 47.03 310 LYS A C 1
ATOM 2452 O O . LYS A 1 310 ? -10.867 1.747 -32.556 1.00 47.03 310 LYS A O 1
#

Sequence (310 aa):
MNNPSSHPRNEPGTQNPCTPRQTRVEEEVAVFETFASVVQRKFADASNLERLDSLYKSPAYSREKATLTAINNNGMAWGLGIGLGTFVALRKAPPAIVRYMRSSRRSQMERANSAYNFNASATQSPFERSAPDQHRRPGIIFRTFKLGLDMFASMSVAMYFSVFFADRKKLLRDISEVPLVEGRSLISDELCSDFIQTYQEISKETWSTYRGKSDVIDGIENFVLNCKKRELFEAQVRAERGLKPGGTAEHLSIPPPGVPRDLDVSVGDTPHHLSFEEFDGDLEAVNDKNNLVSDWRSFDDFEGDRPGDK

Solvent-accessible surface area (backbone atoms only — not comparable to full-atom values): 18781 Å² total; per-residue (Å²): 142,84,81,83,83,79,78,83,80,81,72,81,74,84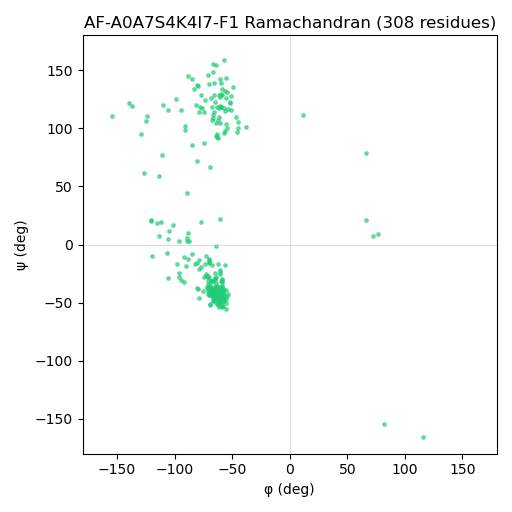,74,74,79,80,52,79,66,56,58,51,52,54,52,52,50,51,54,50,51,55,56,48,48,55,52,45,67,64,61,66,42,69,72,49,45,55,53,48,55,58,56,62,68,37,77,60,29,50,55,46,49,52,52,56,50,62,60,52,49,60,14,48,52,54,6,49,52,51,14,53,51,47,38,51,42,68,66,50,42,60,63,48,53,53,51,49,55,54,52,54,52,50,58,51,50,54,56,61,55,69,74,62,85,64,96,68,96,68,82,88,71,87,75,76,76,72,71,77,79,77,74,77,71,79,53,71,68,60,53,53,54,50,50,52,51,45,50,50,56,15,49,54,50,12,52,52,41,16,62,70,60,38,56,59,65,58,46,34,48,56,58,18,46,50,41,31,48,30,31,33,43,70,66,42,74,71,40,36,68,60,49,46,51,57,55,68,73,48,57,70,65,58,55,66,72,39,61,93,74,34,67,68,59,43,20,53,52,43,28,43,53,26,32,52,44,32,54,53,50,52,51,49,57,32,52,77,69,71,46,66,88,88,58,86,86,63,87,69,66,39,58,83,91,27,51,71,87,81,63,89,77,66,90,85,72,65,74,87,79,74,75,71,77,83,78,89,66,84,87,82,84,85,86,84,66,71,77,72,54,58,64,59,67,64,52,71,77,64,76,69,74,78,80,75,90,125